Protein AF-0000000074398415 (afdb_homodimer)

Solvent-accessible surface area (backbone atoms only — not comparable to full-atom values): 14211 Å² total; per-residue (Å²): 129,84,74,82,68,65,85,64,75,58,56,61,32,39,34,34,54,75,44,92,48,29,54,83,45,66,94,35,34,39,24,23,34,47,67,46,72,38,58,44,31,74,89,50,72,40,74,43,45,20,40,34,28,56,47,42,47,91,58,39,41,33,33,41,38,63,45,85,87,68,60,58,87,44,48,39,54,50,64,50,73,50,53,49,83,43,77,59,59,46,60,46,39,34,27,20,62,65,70,49,73,40,79,44,48,54,63,39,73,64,30,27,50,47,37,30,30,60,50,77,59,44,77,41,81,63,55,73,134,132,84,73,82,69,66,86,66,74,58,56,60,31,38,33,34,53,75,43,93,46,29,54,84,45,66,94,36,35,39,23,24,34,45,68,49,72,39,57,44,32,74,87,50,71,41,75,42,44,20,40,34,26,55,48,43,47,90,58,40,40,33,34,41,37,63,45,86,87,69,58,57,86,42,48,38,54,52,64,49,73,51,53,49,84,43,79,59,59,47,60,46,39,35,27,21,62,66,71,49,75,42,78,44,48,54,62,38,74,66,28,27,50,48,38,30,31,62,48,78,59,44,77,41,82,62,55,73,134

Foldseek 3Di:
DDCPVPPPDPDDKDKDQQDPLADDQVVQWAFASAKDKADQDQVDWDWGFRSMFIQGDPQKWKKKAFDPPQDDPQKHWDMDIDDNVDRDGDTIIIHGNPNHMDIGHRPRGGIGIGMDGHDDDDDDDPDDD/DDPPVPPPDPDDKDKDQQDPLADDQVVQWAFASAKDKADQDQVDWDWGFRSMFIQGDPQKWKKKAFDPPQDDPQKHWDMDIDDNVDRDGDTIIIHGNPNDMDIGHRPRGGIGIDMDGHDDDDDDDPDDD

Organism: Lactuca sativa (NCBI:txid4236)

Structure (mmCIF, N/CA/C/O backbone):
data_AF-0000000074398415-model_v1
#
loop_
_entity.id
_entity.type
_entity.pdbx_description
1 polymer 'Uncharacterized protein'
#
loop_
_atom_site.group_PDB
_atom_site.id
_atom_site.type_symbol
_atom_site.label_atom_id
_atom_site.label_alt_id
_atom_site.label_comp_id
_atom_site.label_asym_id
_atom_site.label_entity_id
_atom_site.label_seq_id
_atom_site.pdbx_PDB_ins_code
_atom_site.Cartn_x
_atom_site.Cartn_y
_atom_site.Cartn_z
_atom_site.occupancy
_atom_site.B_iso_or_equiv
_atom_site.auth_seq_id
_atom_site.auth_comp_id
_atom_site.auth_asym_id
_atom_site.auth_atom_id
_atom_site.pdbx_PDB_model_num
ATOM 1 N N . MET A 1 1 ? -24.156 8.508 -10.359 1 20.8 1 MET A N 1
ATOM 2 C CA . MET A 1 1 ? -22.703 8.461 -10.453 1 20.8 1 MET A CA 1
ATOM 3 C C . MET A 1 1 ? -22.094 7.988 -9.133 1 20.8 1 MET A C 1
ATOM 5 O O . MET A 1 1 ? -22.359 8.555 -8.078 1 20.8 1 MET A O 1
ATOM 9 N N . ALA A 1 2 ? -21.734 6.605 -8.781 1 25.81 2 ALA A N 1
ATOM 10 C CA . ALA A 1 2 ? -22.531 5.855 -7.809 1 25.81 2 ALA A CA 1
ATOM 11 C C . ALA A 1 2 ? -22.156 6.254 -6.383 1 25.81 2 ALA A C 1
ATOM 13 O O . ALA A 1 2 ? -20.984 6.426 -6.066 1 25.81 2 ALA A O 1
ATOM 14 N N . ASN A 1 3 ? -22.875 7.016 -5.777 1 29.97 3 ASN A N 1
ATOM 15 C CA . ASN A 1 3 ? -22.953 7.344 -4.359 1 29.97 3 ASN A CA 1
ATOM 16 C C . ASN A 1 3 ? -22.766 6.102 -3.486 1 29.97 3 ASN A C 1
ATOM 18 O O . ASN A 1 3 ? -23.703 5.312 -3.32 1 29.97 3 ASN A O 1
ATOM 22 N N . ASN A 1 4 ? -21.734 5.281 -3.799 1 34.44 4 ASN A N 1
ATOM 23 C CA . ASN A 1 4 ? -21.484 4.117 -2.953 1 34.44 4 ASN A CA 1
ATOM 24 C C . ASN A 1 4 ? -21.734 4.43 -1.48 1 34.44 4 ASN A C 1
ATOM 26 O O . ASN A 1 4 ? -20.812 4.844 -0.766 1 34.44 4 ASN A O 1
ATOM 30 N N . ASN A 1 5 ? -22.844 4.965 -1.19 1 35.59 5 ASN A N 1
ATOM 31 C CA . ASN A 1 5 ? -23.484 5.289 0.077 1 35.59 5 ASN A CA 1
ATOM 32 C C . ASN A 1 5 ? -23.562 4.074 0.994 1 35.59 5 ASN A C 1
ATOM 34 O O . ASN A 1 5 ? -24.578 3.361 1.001 1 35.59 5 ASN A O 1
ATOM 38 N N . THR A 1 6 ? -22.859 2.883 0.808 1 41.91 6 THR A N 1
ATOM 39 C CA . THR A 1 6 ? -23.047 1.787 1.751 1 41.91 6 THR A CA 1
ATOM 40 C C . THR A 1 6 ? -23.047 2.301 3.188 1 41.91 6 THR A C 1
ATOM 42 O O . THR A 1 6 ? -22.328 3.25 3.508 1 41.91 6 THR A O 1
ATOM 45 N N . ASP A 1 7 ? -24.125 2.18 3.891 1 49.72 7 ASP A N 1
ATOM 46 C CA . ASP A 1 7 ? -24.422 2.424 5.297 1 49.72 7 ASP A CA 1
ATOM 47 C C . ASP A 1 7 ? -23.234 2.035 6.188 1 49.72 7 ASP A C 1
ATOM 49 O O . ASP A 1 7 ? -23.406 1.833 7.391 1 49.72 7 ASP A O 1
ATOM 53 N N . GLN A 1 8 ? -22.234 1.338 5.664 1 62.53 8 GLN A N 1
ATOM 54 C CA . GLN A 1 8 ? -21.188 0.971 6.609 1 62.53 8 GLN A CA 1
ATOM 55 C C . GLN A 1 8 ? -20.484 2.209 7.152 1 62.53 8 GLN A C 1
ATOM 57 O O . GLN A 1 8 ? -20.25 3.17 6.418 1 62.53 8 GLN A O 1
ATOM 62 N N . VAL A 1 9 ? -20.719 2.377 8.422 1 72.62 9 VAL A N 1
ATOM 63 C CA . VAL A 1 9 ? -19.984 3.406 9.164 1 72.62 9 VAL A CA 1
ATOM 64 C C . VAL A 1 9 ? -18.516 3.379 8.773 1 72.62 9 VAL A C 1
ATOM 66 O O . VAL A 1 9 ? -17.859 2.336 8.859 1 72.62 9 VAL A O 1
ATOM 69 N N . PRO A 1 10 ? -18.125 4.371 8.062 1 83.5 10 PRO A N 1
ATOM 70 C CA . PRO A 1 10 ? -16.703 4.391 7.723 1 83.5 10 PRO A CA 1
ATOM 71 C C . PRO A 1 10 ? -15.797 4.145 8.93 1 83.5 10 PRO A C 1
ATOM 73 O O . PRO A 1 10 ? -16.125 4.547 10.047 1 83.5 10 PRO A O 1
ATOM 76 N N . PRO A 1 11 ? -14.766 3.344 8.688 1 87.69 11 PRO A N 1
ATOM 77 C CA . PRO A 1 11 ? -13.836 3.174 9.805 1 87.69 11 PRO A CA 1
ATOM 78 C C . PRO A 1 11 ? -13.359 4.504 10.383 1 87.69 11 PRO A C 1
ATOM 80 O O . PRO A 1 11 ? -13.281 5.504 9.664 1 87.69 11 PRO A O 1
ATOM 83 N N . ARG A 1 12 ? -13.102 4.461 11.664 1 91.25 12 ARG A N 1
ATOM 84 C CA . ARG A 1 12 ? -12.609 5.66 12.344 1 91.25 12 ARG A CA 1
ATOM 85 C C . ARG A 1 12 ? -11.094 5.594 12.539 1 91.25 12 ARG A C 1
ATOM 87 O O . ARG A 1 12 ? -10.57 4.582 13.016 1 91.25 12 ARG A O 1
ATOM 94 N N . VAL A 1 13 ? -10.461 6.613 12.109 1 89.94 13 VAL A N 1
ATOM 95 C CA . VAL A 1 13 ? -9.039 6.789 12.375 1 89.94 13 VAL A CA 1
ATOM 96 C C . VAL A 1 13 ? -8.844 7.91 13.391 1 89.94 13 VAL A C 1
ATOM 98 O O . VAL A 1 13 ? -9.266 9.047 13.164 1 89.94 13 VAL A O 1
ATOM 101 N N . LEU A 1 14 ? -8.25 7.5 14.477 1 91.88 14 LEU A N 1
ATOM 102 C CA . LEU A 1 14 ? -8.008 8.5 15.508 1 91.88 14 LEU A CA 1
ATOM 103 C C . LEU A 1 14 ? -6.719 9.273 15.227 1 91.88 14 LEU A C 1
ATOM 105 O O . LEU A 1 14 ? -5.711 8.68 14.844 1 91.88 14 LEU A O 1
ATOM 109 N N . VAL A 1 15 ? -6.809 10.57 15.406 1 93.5 15 VAL A N 1
ATOM 110 C CA . VAL A 1 15 ? -5.672 11.453 15.156 1 93.5 15 VAL A CA 1
ATOM 111 C C . VAL A 1 15 ? -5.305 12.203 16.438 1 93.5 15 VAL A C 1
ATOM 113 O O . VAL A 1 15 ? -6.156 12.844 17.062 1 93.5 15 VAL A O 1
ATOM 116 N N . ASN A 1 16 ? -4.043 12 16.781 1 94.69 16 ASN A N 1
ATOM 117 C CA . ASN A 1 16 ? -3.502 12.727 17.938 1 94.69 16 ASN A CA 1
ATOM 118 C C . ASN A 1 16 ? -2.443 13.742 17.5 1 94.69 16 ASN A C 1
ATOM 120 O O . ASN A 1 16 ? -1.419 13.367 16.938 1 94.69 16 ASN A O 1
ATOM 124 N N . ARG A 1 17 ? -2.711 15.016 17.781 1 96.19 17 ARG A N 1
ATOM 125 C CA . ARG A 1 17 ? -1.725 16.062 17.547 1 96.19 17 ARG A CA 1
ATOM 126 C C . ARG A 1 17 ? -0.788 16.219 18.75 1 96.19 17 ARG A C 1
ATOM 128 O O . ARG A 1 17 ? -1.218 16.609 19.828 1 96.19 17 ARG A O 1
ATOM 135 N N . MET A 1 18 ? 0.433 16 18.469 1 95.31 18 MET A N 1
ATOM 136 C CA . MET A 1 18 ? 1.415 15.883 19.531 1 95.31 18 MET A CA 1
ATOM 137 C C . MET A 1 18 ? 2.059 17.234 19.844 1 95.31 18 MET A C 1
ATOM 139 O O . MET A 1 18 ? 2.898 17.344 20.734 1 95.31 18 MET A O 1
ATOM 143 N N . SER A 1 19 ? 1.76 18.188 19.125 1 96.12 19 SER A N 1
ATOM 144 C CA . SER A 1 19 ? 2.266 19.531 19.344 1 96.12 19 SER A CA 1
ATOM 145 C C . SER A 1 19 ? 1.285 20.578 18.812 1 96.12 19 SER A C 1
ATOM 147 O O . SER A 1 19 ? 0.37 20.25 18.062 1 96.12 19 SER A O 1
ATOM 149 N N . ASP A 1 20 ? 1.549 21.812 19.25 1 96 20 ASP A N 1
ATOM 150 C CA . ASP A 1 20 ? 0.718 22.922 18.781 1 96 20 ASP A CA 1
ATOM 151 C C . ASP A 1 20 ? 0.963 23.203 17.312 1 96 20 ASP A C 1
ATOM 153 O O . ASP A 1 20 ? 0.165 23.891 16.656 1 96 20 ASP A O 1
ATOM 157 N N . GLN A 1 21 ? 2.016 22.672 16.766 1 97.25 21 GLN A N 1
ATOM 158 C CA . GLN A 1 21 ? 2.361 22.938 15.375 1 97.25 21 GLN A CA 1
ATOM 159 C C . GLN A 1 21 ? 1.732 21.891 14.453 1 97.25 21 GLN A C 1
ATOM 161 O O . GLN A 1 21 ? 1.714 22.062 13.234 1 97.25 21 GLN A O 1
ATOM 166 N N . ALA A 1 22 ? 1.241 20.891 15.055 1 97.81 22 ALA A N 1
ATOM 167 C CA . ALA A 1 22 ? 0.607 19.859 14.25 1 97.81 22 ALA A CA 1
ATOM 168 C C . ALA A 1 22 ? -0.679 20.359 13.609 1 97.81 22 ALA A C 1
ATOM 170 O O . ALA A 1 22 ? -1.497 21 14.266 1 97.81 22 ALA A O 1
ATOM 171 N N . VAL A 1 23 ? -0.818 20.078 12.391 1 97.56 23 VAL A N 1
ATOM 172 C CA . VAL A 1 23 ? -2.008 20.484 11.656 1 97.56 23 VAL A CA 1
ATOM 173 C C . VAL A 1 23 ? -2.891 19.266 11.383 1 97.56 23 VAL A C 1
ATOM 175 O O . VAL A 1 23 ? -2.424 18.266 10.836 1 97.56 23 VAL A O 1
ATOM 178 N N . PHE A 1 24 ? -4.125 19.328 11.859 1 97.62 24 PHE A N 1
ATOM 179 C CA . PHE A 1 24 ? -5.062 18.25 11.562 1 97.62 24 PHE A CA 1
ATOM 180 C C . PHE A 1 24 ? -5.172 18.016 10.062 1 97.62 24 PHE A C 1
ATOM 182 O O . PHE A 1 24 ? -5.285 18.969 9.289 1 97.62 24 PHE A O 1
ATOM 189 N N . PRO A 1 25 ? -5.117 16.812 9.539 1 96 25 PRO A N 1
ATOM 190 C CA . PRO A 1 25 ? -5.023 16.516 8.109 1 96 25 PRO A CA 1
ATOM 191 C C . PRO A 1 25 ? -6.387 16.484 7.422 1 96 25 PRO A C 1
ATOM 193 O O . PRO A 1 25 ? -6.789 15.453 6.891 1 96 25 PRO A O 1
ATOM 196 N N . PHE A 1 26 ? -6.922 17.609 7.328 1 92.88 26 PHE A N 1
ATOM 197 C CA . PHE A 1 26 ? -8.156 17.703 6.559 1 92.88 26 PHE A CA 1
ATOM 198 C C . PHE A 1 26 ? -7.938 17.234 5.125 1 92.88 26 PHE A C 1
ATOM 200 O O . PHE A 1 26 ? -6.922 17.562 4.512 1 92.88 26 PHE A O 1
ATOM 207 N N . GLY A 1 27 ? -8.914 16.469 4.656 1 92.31 27 GLY A N 1
ATOM 208 C CA . GLY A 1 27 ? -8.789 15.961 3.299 1 92.31 27 GLY A CA 1
ATOM 209 C C . GLY A 1 27 ? -7.621 15.016 3.117 1 92.31 27 GLY A C 1
ATOM 210 O O . GLY A 1 27 ? -7.094 14.875 2.012 1 92.31 27 GLY A O 1
ATOM 211 N N . PHE A 1 28 ? -7.031 14.641 4.191 1 94.81 28 PHE A N 1
ATOM 212 C CA . PHE A 1 28 ? -5.965 13.648 4.203 1 94.81 28 PHE A CA 1
ATOM 213 C C . PHE A 1 28 ? -4.668 14.242 3.672 1 94.81 28 PHE A C 1
ATOM 215 O O . PHE A 1 28 ? -3.875 13.547 3.035 1 9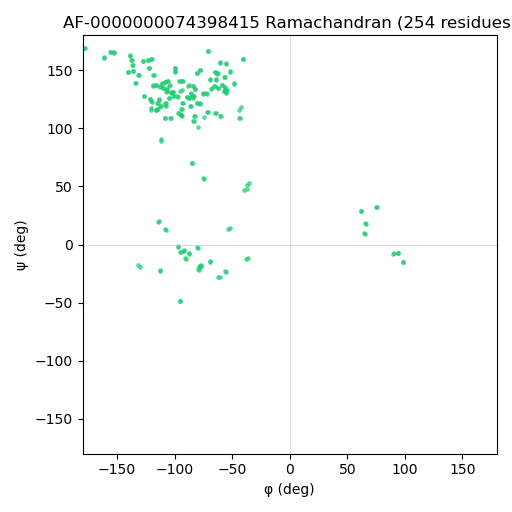4.81 28 PHE A O 1
ATOM 222 N N . ILE A 1 29 ? -4.531 15.508 3.943 1 95.62 29 ILE A N 1
ATOM 223 C CA . ILE A 1 29 ? -3.312 16.203 3.562 1 95.62 29 ILE A CA 1
ATOM 224 C C . ILE A 1 29 ? -2.43 16.406 4.793 1 95.62 29 ILE A C 1
ATOM 226 O O . ILE A 1 29 ? -2.9 16.875 5.832 1 95.62 29 ILE A O 1
ATOM 230 N N . LEU A 1 30 ? -1.224 16.047 4.598 1 96.38 30 LEU A N 1
ATOM 231 C CA . LEU A 1 30 ? -0.264 16.188 5.688 1 96.38 30 LEU A CA 1
ATOM 232 C C . LEU A 1 30 ? 0.524 17.484 5.559 1 96.38 30 LEU A C 1
ATOM 234 O O . LEU A 1 30 ? 0.911 17.875 4.453 1 96.38 30 LEU A O 1
ATOM 238 N N . SER A 1 31 ? 0.746 18.094 6.684 1 97.75 31 SER A N 1
ATOM 239 C CA . SER A 1 31 ? 1.523 19.328 6.734 1 97.75 31 SER A CA 1
ATOM 240 C C . SER A 1 31 ? 2.738 19.188 7.645 1 97.75 31 SER A C 1
ATOM 242 O O . SER A 1 31 ? 2.721 18.391 8.586 1 97.75 31 SER A O 1
ATOM 244 N N . SER A 1 32 ? 3.715 19.953 7.301 1 98.19 32 SER A N 1
ATOM 245 C CA . SER A 1 32 ? 4.883 19.984 8.18 1 98.19 32 SER A CA 1
ATOM 246 C C . SER A 1 32 ? 4.559 20.656 9.508 1 98.19 32 SER A C 1
ATOM 248 O O . SER A 1 32 ? 3.857 21.672 9.539 1 98.19 32 SER A O 1
ATOM 250 N N . SER A 1 33 ? 5.137 20.109 10.578 1 98.38 33 SER A N 1
ATOM 251 C CA . SER A 1 33 ? 4.988 20.75 11.883 1 98.38 33 SER A CA 1
ATOM 252 C C . SER A 1 33 ? 6.195 21.625 12.211 1 98.38 33 SER A C 1
ATOM 254 O O . SER A 1 33 ? 6.234 22.281 13.258 1 98.38 33 SER A O 1
ATOM 256 N N . LYS A 1 34 ? 7.188 21.641 11.32 1 98.12 34 LYS A N 1
ATOM 257 C CA . LYS A 1 34 ? 8.43 22.359 11.578 1 98.12 34 LYS A CA 1
ATOM 258 C C . LYS A 1 34 ? 8.93 23.062 10.32 1 98.12 34 LYS A C 1
ATOM 260 O O . LYS A 1 34 ? 8.664 22.609 9.203 1 98.12 34 LYS A O 1
ATOM 265 N N . THR A 1 35 ? 9.578 24.172 10.633 1 98.25 35 THR A N 1
ATOM 266 C CA . THR A 1 35 ? 10.367 24.797 9.578 1 98.25 35 THR A CA 1
ATOM 267 C C . THR A 1 35 ? 11.75 24.156 9.492 1 98.25 35 THR A C 1
ATOM 269 O O . THR A 1 35 ? 12.438 24.016 10.508 1 98.25 35 THR A O 1
ATOM 272 N N . LEU A 1 36 ? 12.055 23.703 8.234 1 96.94 36 LEU A N 1
ATOM 273 C CA . LEU A 1 36 ? 13.359 23.078 8.062 1 96.94 36 LEU A CA 1
ATOM 274 C C . LEU A 1 36 ? 13.812 23.172 6.605 1 96.94 36 LEU A C 1
ATOM 276 O O . LEU A 1 36 ? 13.016 23.484 5.723 1 96.94 36 LEU A O 1
ATOM 280 N N . ASN A 1 37 ? 15.117 22.891 6.414 1 95 37 ASN A N 1
ATOM 281 C CA . ASN A 1 37 ? 15.68 22.844 5.07 1 95 37 ASN A CA 1
ATOM 282 C C . ASN A 1 37 ? 15.914 21.406 4.605 1 95 37 ASN A C 1
ATOM 284 O O . ASN A 1 37 ? 16.375 20.578 5.379 1 95 37 ASN A O 1
ATOM 288 N N . ILE A 1 38 ? 15.539 21.25 3.387 1 93.62 38 ILE A N 1
ATOM 289 C CA . ILE A 1 38 ? 15.875 19.969 2.746 1 93.62 38 ILE A CA 1
ATOM 290 C C . ILE A 1 38 ? 17.156 20.141 1.936 1 93.62 38 ILE A C 1
ATOM 292 O O . ILE A 1 38 ? 17.188 20.891 0.959 1 93.62 38 ILE A O 1
ATOM 296 N N . PRO A 1 39 ? 18.188 19.484 2.365 1 91.88 39 PRO A N 1
ATOM 297 C CA . PRO A 1 39 ? 19.438 19.609 1.606 1 91.88 39 PRO A CA 1
ATOM 298 C C . PRO A 1 39 ? 19.312 19.078 0.18 1 91.88 39 PRO A C 1
ATOM 300 O O . PRO A 1 39 ? 18.531 18.156 -0.075 1 91.88 39 PRO A O 1
ATOM 303 N N . PRO A 1 40 ? 20.062 19.734 -0.702 1 87.44 40 PRO A N 1
ATOM 304 C CA . PRO A 1 40 ? 19.984 19.375 -2.119 1 87.44 40 PRO A CA 1
ATOM 305 C C . PRO A 1 40 ? 20.719 18.078 -2.441 1 87.44 40 PRO A C 1
ATOM 307 O O . PRO A 1 40 ? 21.703 18.094 -3.178 1 87.44 40 PRO A O 1
ATOM 310 N N . ASN A 1 41 ? 20.344 17.016 -1.772 1 82.12 41 ASN A N 1
ATOM 311 C CA . ASN A 1 41 ? 20.953 15.719 -2.031 1 82.12 41 ASN A CA 1
ATOM 312 C C . ASN A 1 41 ? 19.922 14.648 -2.336 1 82.12 41 ASN A C 1
ATOM 314 O O . ASN A 1 41 ? 18.953 14.477 -1.579 1 82.12 41 ASN A O 1
ATOM 318 N N . TRP A 1 42 ? 20.188 14 -3.473 1 74.69 42 TRP A N 1
ATOM 319 C CA . TRP A 1 42 ? 19.219 12.992 -3.914 1 74.69 42 TRP A CA 1
ATOM 320 C C . TRP A 1 42 ? 19.406 11.695 -3.131 1 74.69 42 TRP A C 1
ATOM 322 O O . TRP A 1 42 ? 18.5 10.852 -3.104 1 74.69 42 TRP A O 1
ATOM 332 N N . TRP A 1 43 ? 20.531 11.539 -2.52 1 76.62 43 TRP A N 1
ATOM 333 C CA . TRP A 1 43 ? 20.812 10.258 -1.886 1 76.62 43 TRP A CA 1
ATOM 334 C C . TRP A 1 43 ? 20.438 10.289 -0.409 1 76.62 43 TRP A C 1
ATOM 336 O O . TRP A 1 43 ? 20.547 9.273 0.284 1 76.62 43 TRP A O 1
ATOM 346 N N . ASP A 1 44 ? 20.078 11.43 0.077 1 81.94 44 ASP A N 1
ATOM 347 C CA . ASP A 1 44 ? 19.75 11.578 1.492 1 81.94 44 ASP A CA 1
ATOM 348 C C . ASP A 1 44 ? 18.328 12.07 1.675 1 81.94 44 ASP A C 1
ATOM 350 O O . ASP A 1 44 ? 17.969 13.164 1.223 1 81.94 44 ASP A O 1
ATOM 354 N N . GLN A 1 45 ? 17.484 11.305 2.289 1 89.62 45 GLN A N 1
ATOM 355 C CA . GLN A 1 45 ? 16.109 11.719 2.549 1 89.62 45 GLN A CA 1
ATOM 356 C C . GLN A 1 45 ? 16 12.469 3.875 1 89.62 45 GLN A C 1
ATOM 358 O O . GLN A 1 45 ? 16.719 12.148 4.832 1 89.62 45 GLN A O 1
ATOM 363 N N . THR A 1 46 ? 15.258 13.531 3.838 1 92.75 46 THR A N 1
ATOM 364 C CA . THR A 1 46 ? 14.93 14.258 5.062 1 92.75 46 THR A CA 1
ATOM 365 C C . THR A 1 46 ? 13.562 13.844 5.59 1 92.75 46 THR A C 1
ATOM 367 O O . THR A 1 46 ? 12.578 13.836 4.844 1 92.75 46 THR A O 1
ATOM 370 N N . GLU A 1 47 ? 13.531 13.461 6.859 1 94.06 47 GLU A N 1
ATOM 371 C CA . GLU A 1 47 ? 12.258 13.18 7.508 1 94.06 47 GLU A CA 1
ATOM 372 C C . GLU A 1 47 ? 11.594 14.461 8 1 94.06 47 GLU A C 1
ATOM 374 O O . GLU A 1 47 ? 12.078 15.094 8.945 1 94.06 47 GLU A O 1
ATOM 379 N N . VAL A 1 48 ? 10.539 14.812 7.383 1 95.94 48 VAL A N 1
ATOM 380 C CA . VAL A 1 48 ? 9.805 16.016 7.766 1 95.94 48 VAL A CA 1
ATOM 381 C C . VAL A 1 48 ? 8.703 15.648 8.758 1 95.94 48 VAL A C 1
ATOM 383 O O . VAL A 1 48 ? 7.773 14.906 8.422 1 95.94 48 VAL A O 1
ATOM 386 N N . PRO A 1 49 ? 8.766 16.234 9.883 1 96.69 49 PRO A N 1
ATOM 387 C CA . PRO A 1 49 ? 7.797 15.828 10.898 1 96.69 49 PRO A CA 1
ATOM 388 C C . PRO A 1 49 ? 6.418 16.438 10.672 1 96.69 49 PRO A C 1
ATOM 390 O O . PRO A 1 49 ? 6.305 17.562 10.164 1 96.69 49 PRO A O 1
ATOM 393 N N . THR A 1 50 ? 5.387 15.719 11.094 1 97.12 50 THR A N 1
ATOM 394 C CA . THR A 1 50 ? 4.02 16.234 11.102 1 97.12 50 THR A CA 1
ATOM 395 C C . THR A 1 50 ? 3.52 16.406 12.531 1 97.12 50 THR A C 1
ATOM 397 O O . THR A 1 50 ? 2.531 17.109 12.766 1 97.12 50 THR A O 1
ATOM 400 N N . ASP A 1 51 ? 4.129 15.695 13.438 1 96.44 51 ASP A N 1
ATOM 401 C CA . ASP A 1 51 ? 3.73 15.625 14.844 1 96.44 51 ASP A CA 1
ATOM 402 C C . ASP A 1 51 ? 2.322 15.055 14.984 1 96.44 51 ASP A C 1
ATOM 404 O O . ASP A 1 51 ? 1.579 15.438 15.891 1 96.44 51 ASP A O 1
ATOM 408 N N . LEU A 1 52 ? 1.909 14.227 14.086 1 95.06 52 LEU A N 1
ATOM 409 C CA . LEU A 1 52 ? 0.635 13.516 14.133 1 95.06 52 LEU A CA 1
ATOM 410 C C . LEU A 1 52 ? 0.845 12.047 14.469 1 95.06 52 LEU A C 1
ATOM 412 O O . LEU A 1 52 ? 1.75 11.406 13.922 1 95.06 52 LEU A O 1
ATOM 416 N N . ARG A 1 53 ? 0.064 11.609 15.344 1 91.94 53 ARG A N 1
ATOM 417 C CA . ARG A 1 53 ? -0.038 10.18 15.625 1 91.94 53 ARG A CA 1
ATOM 418 C C . ARG A 1 53 ? -1.405 9.641 15.219 1 91.94 53 ARG A C 1
ATOM 420 O O . ARG A 1 53 ? -2.432 10.266 15.484 1 91.94 53 ARG A O 1
ATOM 427 N N . PHE A 1 54 ? -1.345 8.508 14.594 1 91.25 54 PHE A N 1
ATOM 428 C CA . PHE A 1 54 ? -2.584 7.891 14.141 1 91.25 54 PHE A CA 1
ATOM 429 C C . PHE A 1 54 ? -2.814 6.555 14.844 1 91.25 54 PHE A C 1
ATOM 431 O O . PHE A 1 54 ? -1.873 5.785 15.039 1 91.25 54 PHE A O 1
ATOM 438 N N . ILE A 1 55 ? -4.016 6.355 15.227 1 88 55 ILE A N 1
ATOM 439 C CA . ILE A 1 55 ? -4.477 5.027 15.617 1 88 55 ILE A CA 1
ATOM 440 C C . ILE A 1 55 ? -5.422 4.469 14.555 1 88 55 ILE A C 1
ATOM 442 O O . ILE A 1 55 ? -6.527 4.984 14.375 1 88 55 ILE A O 1
ATOM 446 N N . VAL A 1 56 ? -4.934 3.537 13.898 1 85.06 56 VAL A N 1
ATOM 447 C CA . VAL A 1 56 ? -5.633 2.986 12.742 1 85.06 56 VAL A CA 1
ATOM 448 C C . VAL A 1 56 ? -6.242 1.634 13.102 1 85.06 56 VAL A C 1
ATOM 450 O O . VAL A 1 56 ? -5.57 0.778 13.688 1 85.06 56 VAL A O 1
ATOM 453 N N . PRO A 1 57 ? -7.547 1.514 12.867 1 84.5 57 PRO A N 1
ATOM 454 C CA . PRO A 1 57 ? -8.148 0.209 13.141 1 84.5 57 PRO A CA 1
ATOM 455 C C . PRO A 1 57 ? -7.539 -0.914 12.305 1 84.5 57 PRO A C 1
ATOM 457 O O . PRO A 1 57 ? -6.965 -0.657 11.242 1 84.5 57 PRO A O 1
ATOM 460 N N . VAL A 1 58 ? -7.676 -2.098 12.812 1 82 58 VAL A N 1
ATOM 461 C CA . VAL A 1 58 ? -7.215 -3.275 12.086 1 82 58 VAL A CA 1
ATOM 462 C C . VAL A 1 58 ? -7.867 -3.322 10.703 1 82 58 VAL A C 1
ATOM 464 O O . VAL A 1 58 ? -9.062 -3.043 10.57 1 82 58 VAL A O 1
ATOM 467 N N . GLY A 1 59 ? -7.055 -3.613 9.609 1 81.31 59 GLY A N 1
ATOM 468 C CA . GLY A 1 59 ? -7.574 -3.738 8.258 1 81.31 59 GLY A CA 1
ATOM 469 C C . GLY A 1 59 ? -7.484 -2.449 7.461 1 81.31 59 GLY A C 1
ATOM 470 O O . GLY A 1 59 ? -7.859 -2.412 6.285 1 81.31 59 GLY A O 1
ATOM 471 N N . VAL A 1 60 ? -7.109 -1.448 8.188 1 83.81 60 VAL A N 1
ATOM 472 C CA . VAL A 1 60 ? -6.934 -0.165 7.516 1 83.81 60 VAL A CA 1
ATOM 473 C C . VAL A 1 60 ? -5.445 0.168 7.422 1 83.81 60 VAL A C 1
ATOM 475 O O . VAL A 1 60 ? -4.676 -0.129 8.336 1 83.81 60 VAL A O 1
ATOM 478 N N . SER A 1 61 ? -5.129 0.69 6.309 1 83.19 61 SER A N 1
ATOM 479 C CA . SER A 1 61 ? -3.754 1.137 6.102 1 83.19 61 SER A CA 1
ATOM 480 C C . SER A 1 61 ? -3.711 2.471 5.363 1 83.19 61 SER A C 1
ATOM 482 O O . SER A 1 61 ? -4.719 2.906 4.801 1 83.19 61 SER A O 1
ATOM 484 N N . PHE A 1 62 ? -2.547 3.09 5.469 1 86.06 62 PHE A N 1
ATOM 485 C CA . PHE A 1 62 ? -2.363 4.324 4.715 1 86.06 62 PHE A CA 1
ATOM 486 C C . PHE A 1 62 ? -0.998 4.348 4.039 1 86.06 62 PHE A C 1
ATOM 488 O O . PHE A 1 62 ? -0.051 3.721 4.516 1 86.06 62 PHE A O 1
ATOM 495 N N . ASP A 1 63 ? -0.965 4.961 2.99 1 85.94 63 ASP A N 1
ATOM 496 C CA . ASP A 1 63 ? 0.327 5.266 2.385 1 85.94 63 ASP A CA 1
ATOM 497 C C . ASP A 1 63 ? 0.491 6.77 2.17 1 85.94 63 ASP A C 1
ATOM 499 O O . ASP A 1 63 ? -0.481 7.523 2.252 1 85.94 63 ASP A O 1
ATOM 503 N N . ILE A 1 64 ? 1.717 7.18 2.057 1 90.69 64 ILE A N 1
ATOM 504 C CA . ILE A 1 64 ? 2.057 8.586 1.844 1 90.69 64 ILE A CA 1
ATOM 505 C C . ILE A 1 64 ? 2.389 8.812 0.371 1 90.69 64 ILE A C 1
ATOM 507 O O . ILE A 1 64 ? 3.146 8.047 -0.228 1 90.69 64 ILE A O 1
ATOM 511 N N . ALA A 1 65 ? 1.782 9.859 -0.217 1 89.06 65 ALA A N 1
ATOM 512 C CA . ALA A 1 65 ? 1.954 10.156 -1.636 1 89.06 65 ALA A CA 1
ATOM 513 C C . ALA A 1 65 ? 2.145 11.656 -1.858 1 89.06 65 ALA A C 1
ATOM 515 O O . ALA A 1 65 ? 1.743 12.469 -1.023 1 89.06 65 ALA A O 1
ATOM 516 N N . PRO A 1 66 ? 2.822 11.898 -2.977 1 91.94 66 PRO A N 1
ATOM 517 C CA . PRO A 1 66 ? 2.93 13.32 -3.305 1 91.94 66 PRO A CA 1
ATOM 518 C C . PRO A 1 66 ? 1.577 13.961 -3.613 1 91.94 66 PRO A C 1
ATOM 520 O O . PRO A 1 66 ? 0.654 13.273 -4.059 1 91.94 66 PRO A O 1
ATOM 523 N N . ILE A 1 67 ? 1.468 15.242 -3.289 1 89.12 67 ILE A N 1
ATOM 524 C CA . ILE A 1 67 ? 0.321 16.031 -3.711 1 89.12 67 ILE A CA 1
ATOM 525 C C . ILE A 1 67 ? 0.596 16.656 -5.082 1 89.12 67 ILE A C 1
ATOM 527 O O . ILE A 1 67 ? 1.624 17.297 -5.281 1 89.12 67 ILE A O 1
ATOM 531 N N . PRO A 1 68 ? -0.346 16.391 -5.941 1 83.44 68 PRO A N 1
ATOM 532 C CA . PRO A 1 68 ? -0.117 17 -7.254 1 83.44 68 PRO A CA 1
ATOM 533 C C . PRO A 1 68 ? 0.04 18.516 -7.18 1 83.44 68 PRO A C 1
ATOM 535 O O . PRO A 1 68 ? -0.73 19.188 -6.488 1 83.44 68 PRO A O 1
ATOM 538 N N . ASP A 1 69 ? 1.024 19.047 -7.793 1 83.31 69 ASP A N 1
ATOM 539 C CA . ASP A 1 69 ? 1.273 20.453 -8.125 1 83.31 69 ASP A CA 1
ATOM 540 C C . ASP A 1 69 ? 1.488 21.281 -6.863 1 83.31 69 ASP A C 1
ATOM 542 O O . ASP A 1 69 ? 1.277 22.5 -6.871 1 83.31 69 ASP A O 1
ATOM 546 N N . VAL A 1 70 ? 1.779 20.766 -5.73 1 86.62 70 VAL A N 1
ATOM 547 C CA . VAL A 1 70 ? 2.004 21.531 -4.512 1 86.62 70 VAL A CA 1
ATOM 548 C C . VAL A 1 70 ? 3.498 21.781 -4.324 1 86.62 70 VAL A C 1
ATOM 550 O O . VAL A 1 70 ? 3.916 22.906 -4.059 1 86.62 70 VAL A O 1
ATOM 553 N N . LEU A 1 71 ? 4.312 20.75 -4.441 1 89.62 71 LEU A N 1
ATOM 554 C CA . LEU A 1 71 ? 5.758 20.906 -4.34 1 89.62 71 LEU A CA 1
ATOM 555 C C . LEU A 1 71 ? 6.398 20.953 -5.723 1 89.62 71 LEU A C 1
ATOM 557 O O . LEU A 1 71 ? 5.859 20.391 -6.68 1 89.62 71 LEU A O 1
ATOM 561 N N . PRO A 1 72 ? 7.48 21.703 -5.766 1 88.62 72 PRO A N 1
ATOM 562 C CA . PRO A 1 72 ? 8.188 21.688 -7.047 1 88.62 72 PRO A CA 1
ATOM 563 C C . PRO A 1 72 ? 8.562 20.266 -7.496 1 88.62 72 PRO A C 1
ATOM 565 O O . PRO A 1 72 ? 8.742 19.375 -6.66 1 88.62 72 PRO A O 1
ATOM 568 N N . GLN A 1 73 ? 8.742 20.125 -8.773 1 87.5 73 GLN A N 1
ATOM 569 C CA . GLN A 1 73 ? 9.023 18.812 -9.359 1 87.5 73 GLN A CA 1
ATOM 570 C C . GLN A 1 73 ? 10.328 18.234 -8.828 1 87.5 73 GLN A C 1
ATOM 572 O O . GLN A 1 73 ? 10.492 17.016 -8.742 1 87.5 73 GLN A O 1
ATOM 577 N N . SER A 1 74 ? 11.203 19.094 -8.469 1 89.88 74 SER A N 1
ATOM 578 C CA . SER A 1 74 ? 12.516 18.656 -7.996 1 89.88 74 SER A CA 1
ATOM 579 C C . SER A 1 74 ? 12.445 18.141 -6.562 1 89.88 74 SER A C 1
ATOM 581 O O . SER A 1 74 ? 13.383 17.516 -6.074 1 89.88 74 SER A O 1
ATOM 583 N N . ILE A 1 75 ? 11.391 18.484 -5.887 1 91.31 75 ILE A N 1
ATOM 584 C CA . ILE A 1 75 ? 11.172 18.016 -4.523 1 91.31 75 ILE A CA 1
ATOM 585 C C . ILE A 1 75 ? 10.297 16.766 -4.539 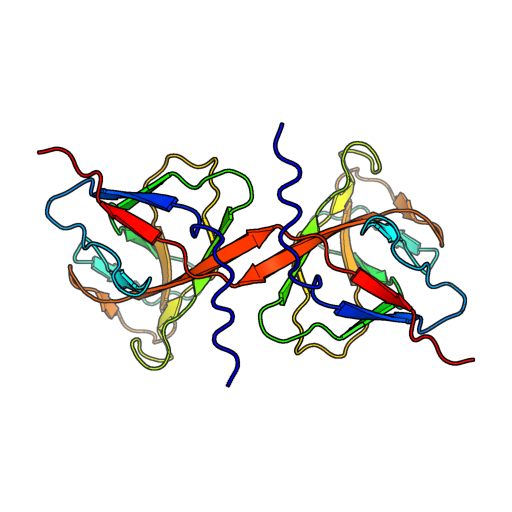1 91.31 75 ILE A C 1
ATOM 587 O O . ILE A 1 75 ? 9.117 16.828 -4.898 1 91.31 75 ILE A O 1
ATOM 591 N N . LYS A 1 76 ? 10.867 15.664 -4.09 1 90.44 76 LYS A N 1
ATOM 592 C CA . LYS A 1 76 ? 10.195 14.383 -4.258 1 90.44 76 LYS A CA 1
ATOM 593 C C . LYS A 1 76 ? 9.797 13.789 -2.912 1 90.44 76 LYS A C 1
ATOM 595 O O . LYS A 1 76 ? 10.625 13.648 -2.014 1 90.44 76 LYS A O 1
ATOM 600 N N . VAL A 1 77 ? 8.547 13.555 -2.766 1 91.81 77 VAL A N 1
ATOM 601 C CA . VAL A 1 77 ? 8.055 12.797 -1.622 1 91.81 77 VAL A CA 1
ATOM 602 C C . VAL A 1 77 ? 8.297 11.305 -1.843 1 91.81 77 VAL A C 1
ATOM 604 O O . VAL A 1 77 ? 7.871 10.742 -2.852 1 91.81 77 VAL A O 1
ATOM 607 N N . MET A 1 78 ? 9.039 10.789 -0.881 1 85 78 MET A N 1
ATOM 608 C CA . MET A 1 78 ? 9.32 9.359 -0.964 1 85 78 MET A CA 1
ATOM 609 C C . MET A 1 78 ? 8.18 8.547 -0.371 1 85 78 MET A C 1
ATOM 611 O O . MET A 1 78 ? 7.781 8.766 0.773 1 85 78 MET A O 1
ATOM 615 N N . GLY A 1 79 ? 7.402 7.914 -1.196 1 76.56 79 GLY A N 1
ATOM 616 C CA . GLY A 1 79 ? 6.293 7.086 -0.752 1 76.56 79 GLY A CA 1
ATOM 617 C C . GLY A 1 79 ? 6.621 6.246 0.469 1 76.56 79 GLY A C 1
ATOM 618 O O . GLY A 1 79 ? 7.77 6.223 0.919 1 76.56 79 GLY A O 1
ATOM 619 N N . GLY A 1 80 ? 5.559 5.754 1.256 1 74.06 80 GLY A N 1
ATOM 620 C CA . GLY A 1 80 ? 5.668 4.895 2.426 1 74.06 80 GLY A CA 1
ATOM 621 C C . GLY A 1 80 ? 4.32 4.512 3.012 1 74.06 80 GLY A C 1
ATOM 622 O O . GLY A 1 80 ? 3.277 4.906 2.48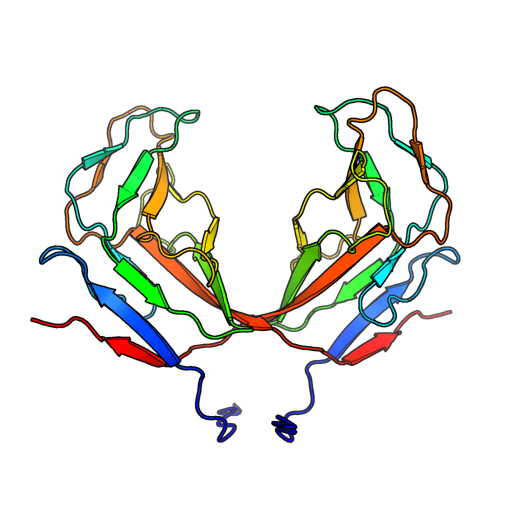8 1 74.06 80 GLY A O 1
ATOM 623 N N . TRP A 1 81 ? 4.496 3.525 3.953 1 70.56 81 TRP A N 1
ATOM 624 C CA . TRP A 1 81 ? 3.275 3.041 4.586 1 70.56 81 TRP A CA 1
ATOM 625 C C . TRP A 1 81 ? 3.207 3.482 6.047 1 70.56 81 TRP A C 1
ATOM 627 O O . TRP A 1 81 ? 4.238 3.635 6.703 1 70.56 81 TRP A O 1
ATOM 637 N N . ILE A 1 82 ? 2.08 3.932 6.355 1 70.94 82 ILE A N 1
ATOM 638 C CA . ILE A 1 82 ? 1.792 4.133 7.77 1 70.94 82 ILE A CA 1
ATOM 639 C C . ILE A 1 82 ? 1.07 2.906 8.328 1 70.94 82 ILE A C 1
ATOM 641 O O . ILE A 1 82 ? 0.028 2.502 7.805 1 70.94 82 ILE A O 1
ATOM 645 N N . SER A 1 83 ? 1.763 2.209 9.172 1 62.47 83 SER A N 1
ATOM 646 C CA . SER A 1 83 ? 1.201 0.981 9.727 1 62.47 83 SER A CA 1
ATOM 647 C C . SER A 1 83 ? 0.496 1.245 11.055 1 62.47 83 SER A C 1
ATOM 649 O O . SER A 1 83 ? 0.962 2.053 11.859 1 62.47 83 SER A O 1
ATOM 651 N N . PRO A 1 84 ? -0.667 0.533 11.227 1 60.66 84 PRO A N 1
ATOM 652 C CA . PRO A 1 84 ? -1.388 0.636 12.5 1 60.66 84 PRO A CA 1
ATOM 653 C C . PRO A 1 84 ? -0.515 0.291 13.703 1 60.66 84 PRO A C 1
ATOM 655 O O . PRO A 1 84 ? -0.796 0.729 14.82 1 60.66 84 PRO A O 1
ATOM 658 N N . LEU A 1 85 ? 0.512 -0.482 13.359 1 58.25 85 LEU A N 1
ATOM 659 C CA . LEU A 1 85 ? 1.263 -0.982 14.508 1 58.25 85 LEU A CA 1
ATOM 660 C C . LEU A 1 85 ? 2.344 0.01 14.922 1 58.25 85 LEU A C 1
ATOM 662 O O . LEU A 1 85 ? 2.98 -0.161 15.969 1 58.25 85 LEU A O 1
ATOM 666 N N . LYS A 1 86 ? 2.426 0.972 14.078 1 63 86 LYS A N 1
ATOM 667 C CA . LYS A 1 86 ? 3.484 1.911 14.438 1 63 86 LYS A CA 1
ATOM 668 C C . LYS A 1 86 ? 2.934 3.078 15.25 1 63 86 LYS A C 1
ATOM 670 O O . LYS A 1 86 ? 2.018 3.773 14.805 1 63 86 LYS A O 1
ATOM 675 N N . GLU A 1 87 ? 3.291 3.148 16.5 1 65.44 87 GLU A N 1
ATOM 676 C CA . GLU A 1 87 ? 2.814 4.18 17.406 1 65.44 87 GLU A CA 1
ATOM 677 C C . GLU A 1 87 ? 3.59 5.48 17.234 1 65.44 87 GLU A C 1
ATOM 679 O O . GLU A 1 87 ? 3.238 6.504 17.812 1 65.44 87 GLU A O 1
ATOM 684 N N . ALA A 1 88 ? 4.555 5.508 16.375 1 75.5 88 ALA A N 1
ATOM 685 C CA . ALA A 1 88 ? 5.383 6.703 16.234 1 75.5 88 ALA A CA 1
ATOM 686 C C . ALA A 1 88 ? 4.68 7.75 15.375 1 75.5 88 ALA A C 1
ATOM 688 O O . ALA A 1 88 ? 3.863 7.414 14.516 1 75.5 88 ALA A O 1
ATOM 689 N N . PRO A 1 89 ? 5.012 9.094 15.773 1 89.88 89 PRO A N 1
ATOM 690 C CA . PRO A 1 89 ? 4.453 10.156 14.93 1 89.88 89 PRO A CA 1
ATOM 691 C C . PRO A 1 89 ? 4.852 10.008 13.461 1 89.88 89 PRO A C 1
ATOM 693 O O . PRO A 1 89 ? 5.961 9.562 13.164 1 89.88 89 PRO A O 1
ATOM 696 N N . VAL A 1 90 ? 3.998 10.336 12.625 1 92.75 90 VAL A N 1
ATOM 697 C CA . VAL A 1 90 ? 4.199 10.203 11.188 1 92.75 90 VAL A CA 1
ATOM 698 C C . VAL A 1 90 ? 5.133 11.297 10.688 1 92.75 90 VAL A C 1
ATOM 700 O O . VAL A 1 90 ? 4.977 12.469 11.055 1 92.75 90 VAL A O 1
ATOM 703 N N . SER A 1 91 ? 6.105 10.891 9.969 1 93.88 91 SER A N 1
ATOM 704 C CA . SER A 1 91 ? 6.941 11.82 9.203 1 93.88 91 SER A CA 1
ATOM 705 C C . SER A 1 91 ? 6.887 11.516 7.711 1 93.88 91 SER A C 1
ATOM 707 O O . SER A 1 91 ? 6.48 10.422 7.312 1 93.88 91 SER A O 1
ATOM 709 N N . VAL A 1 92 ? 7.238 12.5 6.953 1 94.25 92 VAL A N 1
ATOM 710 C CA . VAL A 1 92 ? 7.25 12.367 5.5 1 94.25 92 VAL A CA 1
ATOM 711 C C . VAL A 1 92 ? 8.688 12.453 4.984 1 94.25 92 VAL A C 1
ATOM 713 O O . VAL A 1 92 ? 9.391 13.43 5.25 1 94.25 92 VAL A O 1
ATOM 716 N N . ALA A 1 93 ? 9.07 11.484 4.285 1 93.25 93 ALA A N 1
ATOM 717 C CA . ALA A 1 93 ? 10.406 11.484 3.695 1 93.25 93 ALA A CA 1
ATOM 718 C C . ALA A 1 93 ? 10.422 12.273 2.385 1 93.25 93 ALA A C 1
ATOM 720 O O . ALA A 1 93 ? 9.648 11.984 1.472 1 93.25 93 ALA A O 1
ATOM 721 N N . ILE A 1 94 ? 11.344 13.219 2.273 1 92.88 94 ILE A N 1
ATOM 722 C CA . ILE A 1 94 ? 11.422 14.07 1.094 1 92.88 94 ILE A CA 1
ATOM 723 C C . ILE A 1 94 ? 12.875 14.18 0.636 1 92.88 94 ILE A C 1
ATOM 725 O O . ILE A 1 94 ? 13.789 14.289 1.46 1 92.88 94 ILE A O 1
ATOM 729 N N . VAL A 1 95 ? 13 14.133 -0.568 1 91.88 95 VAL A N 1
ATOM 730 C CA . VAL A 1 95 ? 14.305 14.312 -1.198 1 91.88 95 VAL A CA 1
ATOM 731 C C . VAL A 1 95 ? 14.273 15.539 -2.111 1 91.88 95 VAL A C 1
ATOM 733 O O . VAL A 1 95 ? 13.25 15.82 -2.742 1 91.88 95 VAL A O 1
ATOM 736 N N . ASP A 1 96 ? 15.375 16.219 -2.176 1 89.31 96 ASP A N 1
ATOM 737 C CA . ASP A 1 96 ? 15.539 17.375 -3.041 1 89.31 96 ASP A CA 1
ATOM 738 C C . ASP A 1 96 ? 16.578 17.109 -4.129 1 89.31 96 ASP A C 1
ATOM 740 O O . ASP A 1 96 ? 17.766 16.953 -3.83 1 89.31 96 ASP A O 1
ATOM 744 N N . ASP A 1 97 ? 16.109 17.141 -5.281 1 86.94 97 ASP A N 1
ATOM 745 C CA . ASP A 1 97 ? 17 16.906 -6.414 1 86.94 97 ASP A CA 1
ATOM 746 C C . ASP A 1 97 ? 17.25 18.188 -7.191 1 86.94 97 ASP A C 1
ATOM 748 O O . ASP A 1 97 ? 17.609 18.156 -8.367 1 86.94 97 ASP A O 1
ATOM 752 N N . SER A 1 98 ? 16.953 19.328 -6.75 1 84.62 98 SER A N 1
ATOM 753 C CA . SER A 1 98 ? 17.062 20.609 -7.438 1 84.62 98 SER A CA 1
ATOM 754 C C . SER A 1 98 ? 18.484 21.125 -7.426 1 84.62 98 SER A C 1
ATOM 756 O O . SER A 1 98 ? 18.859 21.969 -8.25 1 84.62 98 SER A O 1
ATOM 758 N N . GLY A 1 99 ? 19.375 20.703 -6.531 1 84.62 99 GLY A N 1
ATOM 759 C CA . GLY A 1 99 ? 20.719 21.219 -6.418 1 84.62 99 GLY A CA 1
ATOM 760 C C . GLY A 1 99 ? 20.828 22.406 -5.477 1 84.62 99 GLY A C 1
ATOM 761 O O . GLY A 1 99 ? 21.922 22.906 -5.23 1 84.62 99 GLY A O 1
ATOM 762 N N . SER A 1 100 ? 19.703 22.922 -5.012 1 86.31 100 SER A N 1
ATOM 763 C CA . SER A 1 100 ? 19.688 24 -4.035 1 86.31 100 SER A CA 1
ATOM 764 C C . SER A 1 100 ? 18.812 23.641 -2.832 1 86.31 100 SER A C 1
ATOM 766 O O . SER A 1 100 ? 17.922 22.797 -2.934 1 86.31 100 SER A O 1
ATOM 768 N N . ASP A 1 101 ? 19.125 24.344 -1.772 1 88.19 101 ASP A N 1
ATOM 769 C CA . ASP A 1 101 ? 18.328 24.078 -0.573 1 88.19 101 ASP A CA 1
ATOM 770 C C . ASP A 1 101 ? 16.859 24.469 -0.787 1 88.19 101 ASP A C 1
ATOM 772 O O . ASP A 1 101 ? 16.578 25.484 -1.424 1 88.19 101 ASP A O 1
ATOM 776 N N . PHE A 1 102 ? 16.078 23.734 -0.273 1 93.31 102 PHE A N 1
ATOM 777 C CA . PHE A 1 102 ? 14.641 24 -0.31 1 93.31 102 PHE A CA 1
ATOM 778 C C . PHE A 1 102 ? 14.07 24.109 1.101 1 93.31 102 PHE A C 1
ATOM 780 O O . PHE A 1 102 ? 14.234 23.188 1.907 1 93.31 102 PHE A O 1
ATOM 787 N N . GLU A 1 103 ? 13.43 25.188 1.338 1 95.62 103 GLU A N 1
ATOM 788 C CA . GLU A 1 103 ? 12.883 25.391 2.674 1 95.62 103 GLU A CA 1
ATOM 789 C C . GLU A 1 103 ? 11.422 24.953 2.744 1 95.62 103 GLU A C 1
ATOM 791 O O . GLU A 1 103 ? 10.625 25.297 1.869 1 95.62 103 GLU A O 1
ATOM 796 N N . ILE A 1 104 ? 11.125 24.188 3.77 1 96.19 104 ILE A N 1
ATOM 797 C CA . ILE A 1 104 ? 9.75 23.875 4.145 1 96.19 104 ILE A CA 1
ATOM 798 C C . ILE A 1 104 ? 9.375 24.641 5.414 1 96.19 104 ILE A C 1
ATOM 800 O O . ILE A 1 104 ? 10.125 24.625 6.395 1 96.19 104 ILE A O 1
ATOM 804 N N . LYS A 1 105 ? 8.258 25.281 5.418 1 97.38 105 LYS A N 1
ATOM 805 C CA . LYS A 1 105 ? 7.789 26 6.594 1 97.38 105 LYS A CA 1
ATOM 806 C C . LYS A 1 105 ? 6.758 25.188 7.371 1 97.38 105 LYS A C 1
ATOM 808 O O . LYS A 1 105 ? 6.012 24.406 6.785 1 97.38 105 LYS A O 1
ATOM 813 N N . ALA A 1 106 ? 6.766 25.484 8.664 1 98.25 106 ALA A N 1
ATOM 814 C CA . ALA A 1 106 ? 5.688 24.906 9.453 1 98.25 106 ALA A CA 1
ATOM 815 C C . ALA A 1 106 ? 4.32 25.266 8.883 1 98.25 106 ALA A C 1
ATOM 817 O O . ALA A 1 106 ? 4.078 26.422 8.531 1 98.25 106 ALA A O 1
ATOM 818 N N . GLY A 1 107 ? 3.477 24.203 8.742 1 97.69 107 GLY A N 1
ATOM 819 C CA . GLY A 1 107 ? 2.143 24.453 8.219 1 97.69 107 GLY A CA 1
ATOM 820 C C . GLY A 1 107 ? 2.018 24.156 6.734 1 97.69 107 GLY A C 1
ATOM 821 O O . GLY A 1 107 ? 0.909 24.047 6.207 1 97.69 107 GLY A O 1
ATOM 822 N N . ASP A 1 108 ? 3.189 24.016 6.047 1 97.31 108 ASP A N 1
ATOM 823 C CA . ASP A 1 108 ? 3.148 23.719 4.617 1 97.31 108 ASP A CA 1
ATOM 824 C C . ASP A 1 108 ? 2.547 22.344 4.352 1 97.31 108 ASP A C 1
ATOM 826 O O . ASP A 1 108 ? 2.865 21.375 5.051 1 97.31 108 ASP A O 1
ATOM 830 N N . GLN A 1 109 ? 1.678 22.266 3.357 1 97 109 GLN A N 1
ATOM 831 C CA . GLN A 1 109 ? 1.193 20.969 2.883 1 97 109 GLN A CA 1
ATOM 832 C C . GLN A 1 109 ? 2.281 20.234 2.115 1 97 109 GLN A C 1
ATOM 834 O O . GLN A 1 109 ? 2.889 20.781 1.194 1 97 109 GLN A O 1
ATOM 839 N N . ILE A 1 110 ? 2.516 18.906 2.486 1 96.31 110 ILE A N 1
ATOM 840 C CA . ILE A 1 110 ? 3.721 18.312 1.926 1 96.31 110 ILE A CA 1
ATOM 841 C C . ILE A 1 110 ? 3.383 16.938 1.33 1 96.31 110 ILE A C 1
ATOM 843 O O . ILE A 1 110 ? 4.137 16.406 0.511 1 96.31 110 ILE A O 1
ATOM 847 N N . ALA A 1 111 ? 2.293 16.391 1.701 1 95.94 111 ALA A N 1
ATOM 848 C CA . ALA A 1 111 ? 2.002 15.047 1.204 1 95.94 111 ALA A CA 1
ATOM 849 C C . ALA A 1 111 ? 0.52 14.719 1.345 1 95.94 111 ALA A C 1
ATOM 851 O O . ALA A 1 111 ? -0.2 15.375 2.1 1 95.94 111 ALA A O 1
ATOM 852 N N . TRP A 1 112 ? 0.153 13.773 0.612 1 93.56 112 TRP A N 1
ATOM 853 C CA . TRP A 1 112 ? -1.184 13.195 0.698 1 93.56 112 TRP A CA 1
ATOM 854 C C . TRP A 1 112 ? -1.145 11.828 1.375 1 93.56 112 TRP A C 1
ATOM 856 O O . TRP A 1 112 ? -0.175 11.078 1.222 1 93.56 112 TRP A O 1
ATOM 866 N N . MET A 1 113 ? -2.172 11.586 2.213 1 91.62 113 MET A N 1
ATOM 867 C CA . MET A 1 113 ? -2.33 10.273 2.838 1 91.62 113 MET A CA 1
ATOM 868 C C . MET A 1 113 ? -3.441 9.477 2.162 1 91.62 113 MET A C 1
ATOM 870 O O . MET A 1 113 ? -4.617 9.828 2.268 1 91.62 113 MET A O 1
ATOM 874 N N . HIS A 1 114 ? -3.094 8.484 1.454 1 89.06 114 HIS A N 1
ATOM 875 C CA . HIS A 1 114 ? -4.098 7.562 0.935 1 89.06 114 HIS A CA 1
ATOM 876 C C . HIS A 1 114 ? -4.488 6.523 1.98 1 89.06 114 HIS A C 1
ATOM 878 O O . HIS A 1 114 ? -3.619 5.949 2.645 1 89.06 114 HIS A O 1
ATOM 884 N N . THR A 1 115 ? -5.77 6.332 2.107 1 88.12 115 THR A N 1
ATOM 885 C CA . THR A 1 115 ? -6.25 5.352 3.076 1 88.12 115 THR A CA 1
ATOM 886 C C . THR A 1 115 ? -6.867 4.148 2.367 1 88.12 115 THR A C 1
ATOM 888 O O . THR A 1 115 ? -7.559 4.301 1.36 1 88.12 115 THR A O 1
ATOM 891 N N . TRP A 1 116 ? -6.523 3 2.949 1 85.81 116 TRP A N 1
ATOM 892 C CA . TRP A 1 116 ? -6.922 1.738 2.334 1 85.81 116 TRP A CA 1
ATOM 893 C C . TRP A 1 116 ? -7.555 0.806 3.359 1 85.81 116 TRP A C 1
ATOM 895 O O . TRP A 1 116 ? -7.223 0.859 4.547 1 85.81 116 TRP A O 1
ATOM 905 N N . CYS A 1 117 ? -8.477 0.076 2.932 1 87.69 117 CYS A N 1
ATOM 906 C CA . CYS A 1 117 ? -9 -1.002 3.764 1 87.69 117 CYS A CA 1
ATOM 907 C C . CYS A 1 117 ? -8.789 -2.355 3.096 1 87.69 117 CYS A C 1
ATOM 909 O O . CYS A 1 117 ? -9.008 -2.496 1.89 1 87.69 117 CYS A O 1
ATOM 911 N N . ALA A 1 118 ? -8.383 -3.271 3.898 1 87.31 118 ALA A N 1
ATOM 912 C CA . ALA A 1 118 ? -8.211 -4.633 3.4 1 87.31 118 ALA A CA 1
ATOM 913 C C . ALA A 1 118 ? -9.539 -5.215 2.918 1 87.31 118 ALA A C 1
ATOM 915 O O . ALA A 1 118 ? -10.57 -5.035 3.562 1 87.31 118 ALA A O 1
ATOM 916 N N . ILE A 1 119 ? -9.484 -5.832 1.76 1 86.12 119 ILE A N 1
ATOM 917 C CA . ILE A 1 119 ? -10.68 -6.465 1.216 1 86.12 119 ILE A CA 1
ATOM 918 C C . ILE A 1 119 ? -10.32 -7.832 0.634 1 86.12 119 ILE A C 1
ATOM 920 O O . ILE A 1 119 ? -9.141 -8.141 0.445 1 86.12 119 ILE A O 1
ATOM 924 N N . GLU A 1 120 ? -11.273 -8.641 0.521 1 88.88 120 GLU A N 1
ATOM 925 C CA . GLU A 1 120 ? -11.188 -9.875 -0.249 1 88.88 120 GLU A CA 1
ATOM 926 C C . GLU A 1 120 ? -12.078 -9.82 -1.486 1 88.88 120 GLU A C 1
ATOM 928 O O . GLU A 1 120 ? -13.258 -10.164 -1.424 1 88.88 120 GLU A O 1
ATOM 933 N N . PRO A 1 121 ? -11.531 -9.359 -2.512 1 90.75 121 PRO A N 1
ATOM 934 C CA . PRO A 1 121 ? -12.352 -9.281 -3.727 1 90.75 121 PRO A CA 1
ATOM 935 C C . PRO A 1 121 ? -12.656 -10.648 -4.324 1 90.75 121 PRO A C 1
ATOM 937 O O . PRO A 1 121 ? -12.141 -11.664 -3.844 1 90.75 121 PRO A O 1
ATOM 940 N N . GLU A 1 122 ? -13.633 -10.602 -5.262 1 92.94 122 GLU A N 1
ATOM 941 C CA . GLU A 1 122 ? -13.859 -11.805 -6.059 1 92.94 122 GLU A CA 1
ATOM 942 C C . GLU A 1 122 ? -12.836 -11.922 -7.188 1 92.94 122 GLU A C 1
ATOM 944 O O . GLU A 1 122 ? -12.703 -11 -8 1 92.94 122 GLU A O 1
ATOM 949 N N . LEU A 1 123 ? -12.109 -12.984 -7.223 1 93.69 123 LEU A N 1
ATOM 950 C CA . LEU A 1 123 ? -11.227 -13.266 -8.352 1 93.69 123 LEU A CA 1
ATOM 951 C C . LEU A 1 123 ? -11.969 -14.023 -9.445 1 93.69 123 LEU A C 1
ATOM 953 O O . LEU A 1 123 ? -12.594 -15.055 -9.18 1 93.69 123 LEU A O 1
ATOM 957 N N . VAL A 1 124 ? -11.906 -13.461 -10.648 1 94.25 124 VAL A N 1
ATOM 958 C CA . VAL A 1 124 ? -12.617 -14.07 -11.773 1 94.25 124 VAL A CA 1
ATOM 959 C C . VAL A 1 124 ? -11.609 -14.523 -12.828 1 94.25 124 VAL A C 1
ATOM 961 O O . VAL A 1 124 ? -10.875 -13.711 -13.383 1 94.25 124 VAL A O 1
ATOM 964 N N . ASP A 1 125 ? -11.531 -15.797 -13.047 1 96.25 125 ASP A N 1
ATOM 965 C CA . ASP A 1 125 ? -10.664 -16.344 -14.086 1 96.25 125 ASP A CA 1
ATOM 966 C C . ASP A 1 125 ? -11.211 -16.031 -15.477 1 96.25 125 ASP A C 1
ATOM 968 O O . ASP A 1 125 ? -12.289 -16.516 -15.844 1 96.25 125 ASP A O 1
ATOM 972 N N . VAL A 1 126 ? -10.5 -15.219 -16.234 1 94.88 126 VAL A N 1
ATOM 973 C CA . VAL A 1 126 ? -10.969 -14.836 -17.562 1 94.88 126 VAL A CA 1
ATOM 974 C C . VAL A 1 126 ? -10.031 -15.406 -18.625 1 94.88 126 VAL A C 1
ATOM 976 O O . VAL A 1 126 ? -9.992 -14.914 -19.75 1 94.88 126 VAL A O 1
ATOM 979 N N . THR A 1 127 ? -9.281 -16.422 -18.219 1 93.56 127 THR A N 1
ATOM 980 C CA . THR A 1 127 ? -8.359 -17.062 -19.156 1 93.56 127 THR A CA 1
ATOM 981 C C . THR A 1 127 ? -9.109 -17.656 -20.344 1 93.56 127 THR A C 1
ATOM 983 O O . THR A 1 127 ? -10.102 -18.375 -20.156 1 93.56 127 THR A O 1
ATOM 986 N N . THR A 1 128 ? -8.922 -17.062 -21.484 1 83.38 128 THR A N 1
ATOM 987 C CA . THR A 1 128 ? -9.547 -17.594 -22.688 1 83.38 128 THR A CA 1
ATOM 988 C C . THR A 1 128 ? -8.68 -18.688 -23.312 1 83.38 128 THR A C 1
ATOM 990 O O . THR A 1 128 ? -7.453 -18.641 -23.219 1 83.38 128 THR A O 1
ATOM 993 N N . ASP A 1 129 ? -9.289 -19.922 -23.641 1 67 129 ASP A N 1
ATOM 994 C CA . ASP A 1 129 ? -8.648 -21.016 -24.359 1 67 129 ASP A CA 1
ATOM 995 C C . ASP A 1 129 ? -7.926 -20.516 -25.609 1 67 129 ASP A C 1
ATOM 997 O O . ASP A 1 129 ? -8.336 -19.516 -26.203 1 67 129 ASP A O 1
ATOM 1001 N N . MET B 1 1 ? -19.969 -12.602 16.078 1 20.48 1 MET B N 1
ATOM 1002 C CA . MET B 1 1 ? -18.734 -11.867 15.82 1 20.48 1 MET B CA 1
ATOM 1003 C C . MET B 1 1 ? -18.703 -11.359 14.375 1 20.48 1 MET B C 1
ATOM 1005 O O . MET B 1 1 ? -18.828 -12.148 13.438 1 20.48 1 MET B O 1
ATOM 1009 N N . ALA B 1 2 ? -19.094 -10.039 14.008 1 25.38 2 ALA B N 1
ATOM 1010 C CA . ALA B 1 2 ? -20.125 -9.727 13.023 1 25.38 2 ALA B CA 1
ATOM 1011 C C . ALA B 1 2 ? -19.625 -9.984 11.602 1 25.38 2 ALA B C 1
ATOM 1013 O O . ALA B 1 2 ? -18.453 -9.766 11.305 1 25.38 2 ALA B O 1
ATOM 1014 N N . ASN B 1 3 ? -20.062 -10.93 10.914 1 29.7 3 ASN B N 1
ATOM 1015 C CA . ASN B 1 3 ? -20.109 -11.258 9.5 1 29.7 3 ASN B CA 1
ATOM 1016 C C . ASN B 1 3 ? -20.344 -10.016 8.641 1 29.7 3 ASN B C 1
ATOM 1018 O O . ASN B 1 3 ? -21.453 -9.516 8.547 1 29.7 3 ASN B O 1
ATOM 1022 N N . ASN B 1 4 ? -19.594 -8.93 8.883 1 33.81 4 ASN B N 1
ATOM 1023 C CA . ASN B 1 4 ? -19.75 -7.703 8.109 1 33.81 4 ASN B CA 1
ATOM 1024 C C . ASN B 1 4 ? -20.078 -7.996 6.652 1 33.81 4 ASN B C 1
ATOM 1026 O O . ASN B 1 4 ? -19.188 -8.141 5.82 1 33.81 4 ASN B O 1
ATOM 1030 N N . ASN B 1 5 ? -21.062 -8.758 6.398 1 35.59 5 ASN B N 1
ATOM 1031 C CA . ASN B 1 5 ? -21.828 -9.219 5.246 1 35.59 5 ASN B CA 1
ATOM 1032 C C . ASN B 1 5 ? -22.312 -8.047 4.398 1 35.59 5 ASN B C 1
ATOM 1034 O O . ASN B 1 5 ? -23.438 -7.57 4.586 1 35.59 5 ASN B O 1
ATOM 1038 N N . THR B 1 6 ? -21.844 -6.738 4.488 1 41.19 6 THR B N 1
ATOM 1039 C CA . THR B 1 6 ? -22.406 -5.695 3.643 1 41.19 6 THR B CA 1
ATOM 1040 C C . THR B 1 6 ? -22.609 -6.203 2.217 1 41.19 6 THR B C 1
ATOM 1042 O O . THR B 1 6 ? -21.828 -7.035 1.735 1 41.19 6 THR B O 1
ATOM 1045 N N . ASP B 1 7 ? -23.797 -6.234 1.734 1 49.41 7 ASP B N 1
ATOM 1046 C CA . ASP B 1 7 ? -24.359 -6.531 0.421 1 49.41 7 ASP B CA 1
ATOM 1047 C C . ASP B 1 7 ? -23.469 -5.984 -0.694 1 49.41 7 ASP B C 1
ATOM 1049 O O . ASP B 1 7 ? -23.922 -5.816 -1.829 1 49.41 7 ASP B O 1
ATOM 1053 N N . GLN B 1 8 ? -22.5 -5.145 -0.383 1 62.44 8 GLN B N 1
ATOM 1054 C CA . GLN B 1 8 ? -21.766 -4.641 -1.534 1 62.44 8 GLN B CA 1
ATOM 1055 C C . GLN B 1 8 ? -21.016 -5.766 -2.244 1 62.44 8 GLN B C 1
ATOM 1057 O O . GLN B 1 8 ? -20.484 -6.664 -1.595 1 62.44 8 GLN B O 1
ATOM 1062 N N . VAL B 1 9 ? -21.5 -5.984 -3.412 1 72.38 9 VAL B N 1
ATOM 1063 C CA . VAL B 1 9 ? -20.812 -6.91 -4.312 1 72.38 9 VAL B CA 1
ATOM 1064 C C . VAL B 1 9 ? -19.312 -6.645 -4.273 1 72.38 9 VAL B C 1
ATOM 1066 O O . VAL B 1 9 ? -18.859 -5.516 -4.5 1 72.38 9 VAL B O 1
ATOM 1069 N N . PRO B 1 10 ? -18.625 -7.562 -3.68 1 83.31 10 PRO B N 1
ATOM 1070 C CA . PRO B 1 10 ? -17.188 -7.352 -3.686 1 83.31 10 PRO B CA 1
ATOM 1071 C C . PRO B 1 10 ? -16.641 -6.996 -5.07 1 83.31 10 PRO B C 1
ATOM 1073 O O . PRO B 1 10 ? -17.172 -7.469 -6.082 1 83.31 10 PRO B O 1
ATOM 1076 N N . PRO B 1 11 ? -15.711 -6.039 -5.051 1 87.62 11 PRO B N 1
ATOM 1077 C CA . PRO B 1 11 ? -15.109 -5.75 -6.355 1 87.62 11 PRO B CA 1
ATOM 1078 C C . PRO B 1 11 ? -14.594 -7.004 -7.055 1 87.62 11 PRO B C 1
ATOM 1080 O O . PRO B 1 11 ? -14.195 -7.969 -6.391 1 87.62 11 PRO B O 1
ATOM 1083 N N . ARG B 1 12 ? -14.656 -6.938 -8.359 1 91.12 12 ARG B N 1
ATOM 1084 C CA . ARG B 1 12 ? -14.164 -8.062 -9.148 1 91.12 12 ARG B CA 1
ATOM 1085 C C . ARG B 1 12 ? -12.773 -7.77 -9.703 1 91.12 12 ARG B C 1
ATOM 1087 O O . ARG B 1 12 ? -12.531 -6.703 -10.273 1 91.12 12 ARG B O 1
ATOM 1094 N N . VAL B 1 13 ? -11.898 -8.688 -9.445 1 89.94 13 VAL B N 1
ATOM 1095 C CA . VAL B 1 13 ? -10.57 -8.648 -10.047 1 89.94 13 VAL B CA 1
ATOM 1096 C C . VAL B 1 13 ? -10.453 -9.742 -11.109 1 89.94 13 VAL B C 1
ATOM 1098 O O . VAL B 1 13 ? -10.648 -10.93 -10.805 1 89.94 13 VAL B O 1
ATOM 1101 N N . LEU B 1 14 ? -10.203 -9.258 -12.305 1 91.81 14 LEU B N 1
ATOM 1102 C CA . LEU B 1 14 ? -10.07 -10.234 -13.383 1 91.81 14 LEU B CA 1
ATOM 1103 C C . LEU B 1 14 ? -8.648 -10.797 -13.43 1 91.81 14 LEU B C 1
ATOM 1105 O O . LEU B 1 14 ? -7.68 -10.055 -13.289 1 91.81 14 LEU B O 1
ATOM 1109 N N . VAL B 1 15 ? -8.578 -12.117 -13.602 1 93.44 15 VAL B N 1
ATOM 1110 C CA . VAL B 1 15 ? -7.293 -12.812 -13.648 1 93.44 15 VAL B CA 1
ATOM 1111 C C . VAL B 1 15 ? -7.137 -13.516 -14.992 1 93.44 15 VAL B C 1
ATOM 1113 O O . VAL B 1 15 ? -8.008 -14.289 -15.398 1 93.44 15 VAL B O 1
ATOM 1116 N N . ASN B 1 16 ? -6.039 -13.125 -15.633 1 94.62 16 ASN B N 1
ATOM 1117 C CA . ASN B 1 16 ? -5.688 -13.789 -16.891 1 94.62 16 ASN B CA 1
ATOM 1118 C C . ASN B 1 16 ? -4.418 -14.625 -16.734 1 94.62 16 ASN B C 1
ATOM 1120 O O . ASN B 1 16 ? -3.354 -14.094 -16.406 1 94.62 16 ASN B O 1
ATOM 1124 N N . ARG B 1 17 ? -4.551 -15.938 -16.969 1 96.25 17 ARG B N 1
ATOM 1125 C CA . ARG B 1 17 ? -3.391 -16.828 -17 1 96.25 17 ARG B CA 1
ATOM 1126 C C . ARG B 1 17 ? -2.752 -16.859 -18.375 1 96.25 17 ARG B C 1
ATOM 1128 O O . ARG B 1 17 ? -3.365 -17.328 -19.344 1 96.25 17 ARG B O 1
ATOM 1135 N N . MET B 1 18 ? -1.54 -16.453 -18.391 1 95.31 18 MET B N 1
ATOM 1136 C CA . MET B 1 18 ? -0.869 -16.203 -19.656 1 95.31 18 MET B CA 1
ATOM 1137 C C . MET B 1 18 ? -0.12 -17.453 -20.125 1 95.31 18 MET B C 1
ATOM 1139 O O . MET B 1 18 ? 0.49 -17.453 -21.188 1 95.31 18 MET B O 1
ATOM 1143 N N . SER B 1 19 ? -0.1 -18.422 -19.391 1 96.12 19 SER B N 1
ATOM 1144 C CA . SER B 1 19 ? 0.54 -19.688 -19.734 1 96.12 19 SER B CA 1
ATOM 1145 C C . SER B 1 19 ? -0.12 -20.859 -19.016 1 96.12 19 SER B C 1
ATOM 1147 O O . SER B 1 19 ? -0.87 -20.672 -18.062 1 96.12 19 SER B O 1
ATOM 1149 N N . ASP B 1 20 ? 0.214 -22.047 -19.531 1 96 20 ASP B N 1
ATOM 1150 C CA . ASP B 1 20 ? -0.305 -23.266 -18.906 1 96 20 ASP B CA 1
ATOM 1151 C C . ASP B 1 20 ? 0.325 -23.469 -17.531 1 96 20 ASP B C 1
ATOM 1153 O O . ASP B 1 20 ? -0.186 -24.25 -16.719 1 96 20 ASP B O 1
ATOM 1157 N N . GLN B 1 21 ? 1.379 -22.781 -17.25 1 97.25 21 GLN B N 1
ATOM 1158 C CA . GLN B 1 21 ? 2.08 -22.953 -15.984 1 97.25 21 GLN B CA 1
ATOM 1159 C C . GLN B 1 21 ? 1.539 -22.016 -14.922 1 97.25 21 GLN B C 1
ATOM 1161 O O . GLN B 1 21 ? 1.83 -22.172 -13.734 1 97.25 21 GLN B O 1
ATOM 1166 N N . ALA B 1 22 ? 0.774 -21.109 -15.367 1 97.81 22 ALA B N 1
ATOM 1167 C CA . ALA B 1 22 ? 0.198 -20.156 -14.422 1 97.81 22 ALA B CA 1
ATOM 1168 C C . ALA B 1 22 ? -0.805 -20.844 -13.492 1 97.81 22 ALA B C 1
ATOM 1170 O O . ALA B 1 22 ? -1.643 -21.625 -13.953 1 97.81 22 ALA B O 1
ATOM 1171 N N . VAL B 1 23 ? -0.698 -20.547 -12.273 1 97.56 23 VAL B N 1
ATOM 1172 C CA . VAL B 1 23 ? -1.603 -21.109 -11.281 1 97.56 23 VAL B CA 1
ATOM 1173 C C . VAL B 1 23 ? -2.566 -20.031 -10.781 1 97.56 23 VAL B C 1
ATOM 1175 O O . VAL B 1 23 ? -2.139 -18.969 -10.344 1 97.56 23 VAL B O 1
ATOM 1178 N N . PHE B 1 24 ? -3.857 -20.297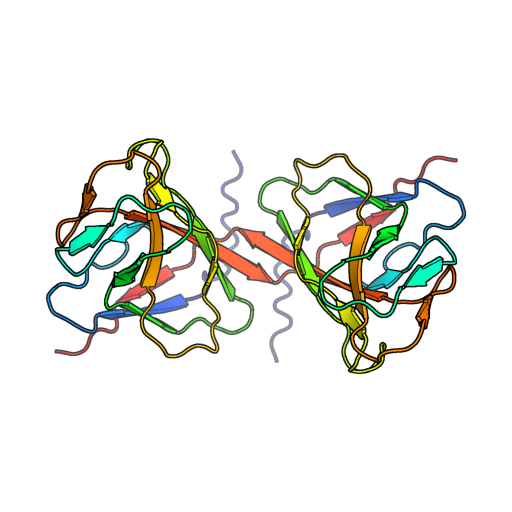 -10.953 1 97.62 24 PHE B N 1
ATOM 1179 C CA . PHE B 1 24 ? -4.848 -19.359 -10.43 1 97.62 24 PHE B CA 1
ATOM 1180 C C . PHE B 1 24 ? -4.629 -19.125 -8.938 1 97.62 24 PHE B C 1
ATOM 1182 O O . PHE B 1 24 ? -4.41 -20.062 -8.18 1 97.62 24 PHE B O 1
ATOM 1189 N N . PRO B 1 25 ? -4.625 -17.922 -8.422 1 96 25 PRO B N 1
ATOM 1190 C CA . PRO B 1 25 ? -4.238 -17.594 -7.051 1 96 25 PRO B CA 1
ATOM 1191 C C . PRO B 1 25 ? -5.387 -17.75 -6.055 1 96 25 PRO B C 1
ATOM 1193 O O . PRO B 1 25 ? -5.797 -16.781 -5.422 1 96 25 PRO B O 1
ATOM 1196 N N . PHE B 1 26 ? -5.707 -18.938 -5.855 1 92.81 26 PHE B N 1
ATOM 1197 C CA . PHE B 1 26 ? -6.695 -19.203 -4.82 1 92.81 26 PHE B CA 1
ATOM 1198 C C . PHE B 1 26 ? -6.215 -18.688 -3.469 1 92.81 26 PHE B C 1
ATOM 1200 O O . PHE B 1 26 ? -5.043 -18.844 -3.119 1 92.81 26 PHE B O 1
ATOM 1207 N N . GLY B 1 27 ? -7.164 -18.062 -2.775 1 92.19 27 GLY B N 1
ATOM 1208 C CA . GLY B 1 27 ? -6.797 -17.516 -1.475 1 92.19 27 GLY B CA 1
ATOM 1209 C C . GLY B 1 27 ? -5.777 -16.391 -1.56 1 92.19 27 GLY B C 1
ATOM 1210 O O . GLY B 1 27 ? -5.035 -16.156 -0.607 1 92.19 27 GLY B O 1
ATOM 1211 N N . PHE B 1 28 ? -5.523 -15.969 -2.736 1 94.81 28 PHE B N 1
ATOM 1212 C CA . PHE B 1 28 ? -4.656 -14.82 -2.984 1 94.81 28 PHE B CA 1
ATOM 1213 C C . PHE B 1 28 ? -3.191 -15.203 -2.789 1 94.81 28 PHE B C 1
ATOM 1215 O O . PHE B 1 28 ? -2.387 -14.375 -2.346 1 94.81 28 PHE B O 1
ATOM 1222 N N . ILE B 1 29 ? -2.939 -16.422 -3.102 1 95.56 29 ILE B N 1
ATOM 1223 C CA . ILE B 1 29 ? -1.572 -16.922 -3.033 1 95.56 29 ILE B CA 1
ATOM 1224 C C . ILE B 1 29 ? -0.986 -17.016 -4.438 1 95.56 29 ILE B C 1
ATOM 1226 O O . ILE B 1 29 ? -1.613 -17.578 -5.344 1 95.56 29 ILE B O 1
ATOM 1230 N N . LEU B 1 30 ? 0.162 -16.469 -4.547 1 96.38 30 LEU B N 1
ATOM 1231 C CA . LEU B 1 30 ? 0.847 -16.484 -5.836 1 96.38 30 LEU B CA 1
ATOM 1232 C C . LEU B 1 30 ? 1.826 -17.656 -5.914 1 96.38 30 LEU B C 1
ATOM 1234 O O . LEU B 1 30 ? 2.518 -17.953 -4.941 1 96.38 30 LEU B O 1
ATOM 1238 N N . SER B 1 31 ? 1.868 -18.25 -7.07 1 97.75 31 SER B N 1
ATOM 1239 C CA . SER B 1 31 ? 2.783 -19.359 -7.328 1 97.75 31 SER B CA 1
ATOM 1240 C C . SER B 1 31 ? 3.711 -19.047 -8.5 1 97.75 31 SER B C 1
ATOM 1242 O O . SER B 1 31 ? 3.352 -18.281 -9.398 1 97.75 31 SER B O 1
ATOM 1244 N N . SER B 1 32 ? 4.84 -19.656 -8.406 1 98.19 32 SER B N 1
ATOM 1245 C CA . SER B 1 32 ? 5.754 -19.531 -9.531 1 98.19 32 SER 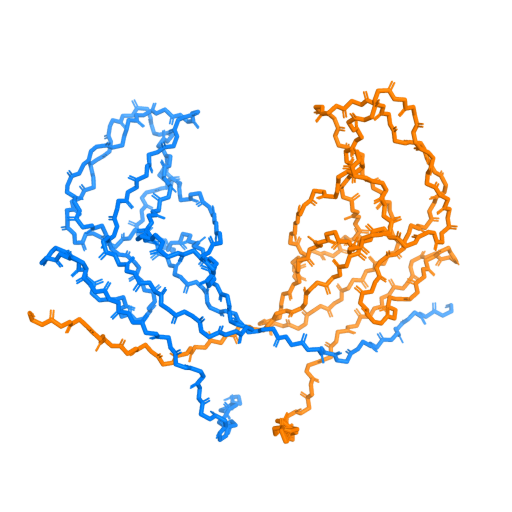B CA 1
ATOM 1246 C C . SER B 1 32 ? 5.227 -20.281 -10.758 1 98.19 32 SER B C 1
ATOM 1248 O O . SER B 1 32 ? 4.699 -21.391 -10.641 1 98.19 32 SER B O 1
ATOM 1250 N N . SER B 1 33 ? 5.449 -19.656 -11.938 1 98.38 33 SER B N 1
ATOM 1251 C CA . SER B 1 33 ? 5.09 -20.344 -13.172 1 98.38 33 SER B CA 1
ATOM 1252 C C . SER B 1 33 ? 6.301 -21.031 -13.797 1 98.38 33 SER B C 1
ATOM 1254 O O . SER B 1 33 ? 6.184 -21.688 -14.828 1 98.38 33 SER B O 1
ATOM 1256 N N . LYS B 1 34 ? 7.469 -20.875 -13.164 1 98.06 34 LYS B N 1
ATOM 1257 C CA . LYS B 1 34 ? 8.703 -21.406 -13.727 1 98.06 34 LYS B CA 1
ATOM 1258 C C . LYS B 1 34 ? 9.594 -22 -12.641 1 98.06 34 LYS B C 1
ATOM 1260 O O . LYS B 1 34 ? 9.539 -21.578 -11.484 1 98.06 34 LYS B O 1
ATOM 1265 N N . THR B 1 35 ? 10.312 -23.016 -13.125 1 98.25 35 THR B N 1
ATOM 1266 C CA . THR B 1 35 ? 11.414 -23.484 -12.289 1 98.25 35 THR B CA 1
ATOM 1267 C C . THR B 1 35 ? 12.664 -22.641 -12.531 1 98.25 35 THR B C 1
ATOM 1269 O O . THR B 1 35 ? 13.055 -22.422 -13.672 1 98.25 35 THR B O 1
ATOM 1272 N N . LEU B 1 36 ? 13.188 -22.141 -11.383 1 96.94 36 LEU B N 1
ATOM 1273 C CA . LEU B 1 36 ? 14.391 -21.312 -11.508 1 96.94 36 LEU B CA 1
ATOM 1274 C C . LEU B 1 36 ? 15.188 -21.312 -10.203 1 96.94 36 LEU B C 1
ATOM 1276 O O . LEU B 1 36 ? 14.68 -21.734 -9.164 1 96.94 36 LEU B O 1
ATOM 1280 N N . ASN B 1 37 ? 16.438 -20.828 -10.32 1 95.12 37 ASN B N 1
ATOM 1281 C CA . ASN B 1 37 ? 17.297 -20.688 -9.148 1 95.12 37 ASN B CA 1
ATOM 1282 C C . ASN B 1 37 ? 17.406 -19.219 -8.727 1 95.12 37 ASN B C 1
ATOM 1284 O O . ASN B 1 37 ? 17.531 -18.328 -9.57 1 95.12 37 ASN B O 1
ATOM 1288 N N . ILE B 1 38 ? 17.312 -19.078 -7.457 1 93.69 38 ILE B N 1
ATOM 1289 C CA . ILE B 1 38 ? 17.594 -17.766 -6.891 1 93.69 38 ILE B CA 1
ATOM 1290 C C . ILE B 1 38 ? 19.047 -17.719 -6.414 1 93.69 38 ILE B C 1
ATOM 1292 O O . ILE B 1 38 ? 19.438 -18.438 -5.488 1 93.69 38 ILE B O 1
ATOM 1296 N N . PRO B 1 39 ? 19.828 -16.922 -7.055 1 91.88 39 PRO B N 1
ATOM 1297 C CA . PRO B 1 39 ? 21.234 -16.844 -6.613 1 91.88 39 PRO B CA 1
ATOM 1298 C C . 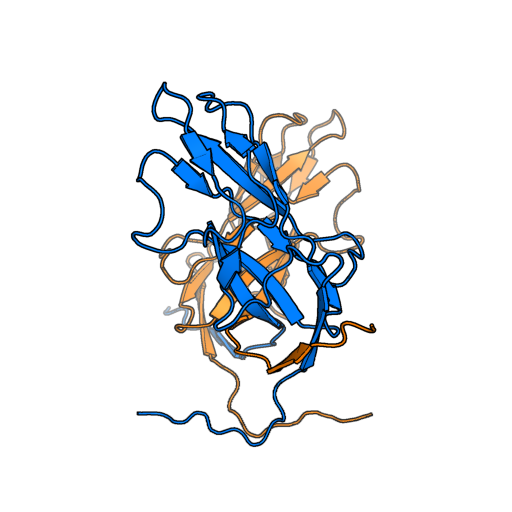PRO B 1 39 ? 21.375 -16.312 -5.188 1 91.88 39 PRO B C 1
ATOM 1300 O O . PRO B 1 39 ? 20.547 -15.516 -4.742 1 91.88 39 PRO B O 1
ATOM 1303 N N . PRO B 1 40 ? 22.391 -16.844 -4.527 1 87.5 40 PRO B N 1
ATOM 1304 C CA . PRO B 1 40 ? 22.609 -16.469 -3.125 1 87.5 40 PRO B CA 1
ATOM 1305 C C . PRO B 1 40 ? 23.188 -15.07 -2.963 1 87.5 40 PRO B C 1
ATOM 1307 O O . PRO B 1 40 ? 24.312 -14.914 -2.492 1 87.5 40 PRO B O 1
ATOM 1310 N N . ASN B 1 41 ? 22.531 -14.07 -3.494 1 82.25 41 ASN B N 1
ATOM 1311 C CA . ASN B 1 41 ? 22.984 -12.695 -3.365 1 82.25 41 ASN B CA 1
ATOM 1312 C C . ASN B 1 41 ? 21.891 -11.789 -2.803 1 82.25 41 ASN B C 1
ATOM 1314 O O . ASN B 1 41 ? 20.781 -11.766 -3.316 1 82.25 41 ASN B O 1
ATOM 1318 N N . TRP B 1 42 ? 22.328 -11.094 -1.751 1 74.88 42 TRP B N 1
ATOM 1319 C CA . TRP B 1 42 ? 21.359 -10.227 -1.078 1 74.88 42 TRP B CA 1
ATOM 1320 C C . TRP B 1 42 ? 21.156 -8.938 -1.861 1 74.88 42 TRP B C 1
ATOM 1322 O O . TRP B 1 42 ? 20.156 -8.234 -1.659 1 74.88 42 TRP B O 1
ATOM 1332 N N . TRP B 1 43 ? 22.078 -8.617 -2.721 1 76.69 43 TRP B N 1
ATOM 1333 C CA . TRP B 1 43 ? 22 -7.32 -3.381 1 76.69 43 TRP B CA 1
ATOM 1334 C C . TRP B 1 43 ? 21.297 -7.434 -4.727 1 76.69 43 TRP B C 1
ATOM 1336 O O . TRP B 1 43 ? 21.078 -6.426 -5.406 1 76.69 43 TRP B O 1
ATOM 1346 N N . ASP B 1 44 ? 21 -8.625 -5.145 1 82.19 44 ASP B N 1
ATOM 1347 C CA . ASP B 1 44 ? 20.375 -8.852 -6.445 1 82.19 44 ASP B CA 1
ATOM 1348 C C . ASP B 1 44 ? 19.031 -9.555 -6.289 1 82.19 44 ASP B C 1
ATOM 1350 O O . ASP B 1 44 ? 18.969 -10.68 -5.793 1 82.19 44 ASP B O 1
ATOM 1354 N N . GLN B 1 45 ? 17.969 -8.945 -6.648 1 89.69 45 GLN B N 1
ATOM 1355 C CA . GLN B 1 45 ? 16.641 -9.562 -6.586 1 89.69 45 GLN B CA 1
ATOM 1356 C C . GLN B 1 45 ? 16.344 -10.336 -7.863 1 89.69 45 GLN B C 1
ATOM 1358 O O . GLN B 1 45 ? 16.734 -9.922 -8.953 1 89.69 45 GLN B O 1
ATOM 1363 N N . THR B 1 46 ? 15.781 -11.5 -7.676 1 92.75 46 THR B N 1
ATOM 1364 C CA . THR B 1 46 ? 15.289 -12.289 -8.797 1 92.75 46 THR B CA 1
ATOM 1365 C C . THR B 1 46 ? 13.789 -12.094 -8.977 1 92.75 46 THR B C 1
ATOM 1367 O O . THR B 1 46 ? 13.016 -12.219 -8.023 1 92.75 46 THR B O 1
ATOM 1370 N N . GLU B 1 47 ? 13.398 -11.75 -10.195 1 94.06 47 GLU B N 1
ATOM 1371 C CA . GLU B 1 47 ? 11.977 -11.672 -10.516 1 94.06 47 GLU B CA 1
ATOM 1372 C C . GLU B 1 47 ? 11.414 -13.047 -10.859 1 94.06 47 GLU B C 1
ATOM 1374 O O . GLU B 1 47 ? 11.75 -13.617 -11.906 1 94.06 47 GLU B O 1
ATOM 1379 N N . VAL B 1 48 ? 10.602 -13.539 -10.016 1 95.88 48 VAL B N 1
ATOM 1380 C CA . VAL B 1 48 ? 9.992 -14.844 -10.234 1 95.88 48 VAL B CA 1
ATOM 1381 C C . VAL B 1 48 ? 8.641 -14.672 -10.93 1 95.88 48 VAL B C 1
ATOM 1383 O O . VAL B 1 48 ? 7.719 -14.07 -10.375 1 95.88 48 VAL B O 1
ATOM 1386 N N . PRO B 1 49 ? 8.523 -15.273 -12.055 1 96.69 49 PRO B N 1
ATOM 1387 C CA . PRO B 1 49 ? 7.289 -15.039 -12.805 1 96.69 49 PRO B CA 1
ATOM 1388 C C . PRO B 1 49 ? 6.105 -15.844 -12.266 1 96.69 49 PRO B C 1
ATOM 1390 O O . PRO B 1 49 ? 6.289 -16.953 -11.766 1 96.69 49 PRO B O 1
ATOM 1393 N N . THR B 1 50 ? 4.918 -15.289 -12.422 1 97.06 50 THR B N 1
ATOM 1394 C CA . THR B 1 50 ? 3.68 -15.992 -12.109 1 97.06 50 THR B CA 1
ATOM 1395 C C . THR B 1 50 ? 2.883 -16.266 -13.383 1 97.06 50 THR B C 1
ATOM 1397 O O . THR B 1 50 ? 1.983 -17.109 -13.383 1 97.06 50 THR B O 1
ATOM 1400 N N . ASP B 1 51 ? 3.145 -15.492 -14.398 1 96.44 51 ASP B N 1
ATOM 1401 C CA . ASP B 1 51 ? 2.416 -15.516 -15.664 1 96.44 51 ASP B CA 1
ATOM 1402 C C . ASP B 1 51 ? 0.944 -15.164 -15.461 1 96.44 51 ASP B C 1
ATOM 1404 O O . ASP B 1 51 ? 0.073 -15.672 -16.172 1 96.44 51 ASP B O 1
ATOM 1408 N N . LEU B 1 52 ? 0.642 -14.383 -14.461 1 95.06 52 LEU B N 1
ATOM 1409 C CA . LEU B 1 52 ? -0.7 -13.883 -14.188 1 95.06 52 LEU B CA 1
ATOM 1410 C C . LEU B 1 52 ? -0.799 -12.398 -14.531 1 95.06 52 LEU B C 1
ATOM 1412 O O . LEU B 1 52 ? 0.101 -11.617 -14.203 1 95.06 52 LEU B O 1
ATOM 1416 N N . ARG B 1 53 ? -1.831 -12.094 -15.195 1 92 53 ARG B N 1
ATOM 1417 C CA . ARG B 1 53 ? -2.209 -10.703 -15.414 1 92 53 ARG B CA 1
ATOM 1418 C C . ARG B 1 53 ? -3.502 -10.359 -14.688 1 92 53 ARG B C 1
ATOM 1420 O O . ARG B 1 53 ? -4.461 -11.133 -14.719 1 92 53 ARG B O 1
ATOM 1427 N N . PHE B 1 54 ? -3.453 -9.227 -14.07 1 91.25 54 PHE B N 1
ATOM 1428 C CA . PHE B 1 54 ? -4.625 -8.797 -13.32 1 91.25 54 PHE B CA 1
ATOM 1429 C C . PHE B 1 54 ? -5.215 -7.523 -13.914 1 91.25 54 PHE B C 1
ATOM 1431 O O . PHE B 1 54 ? -4.473 -6.625 -14.328 1 91.25 54 PHE B O 1
ATOM 1438 N N . ILE B 1 55 ? -6.488 -7.5 -14 1 88 55 ILE B N 1
ATOM 1439 C CA . ILE B 1 55 ? -7.227 -6.266 -14.25 1 88 55 ILE B CA 1
ATOM 1440 C C . ILE B 1 55 ? -7.965 -5.84 -12.992 1 88 55 ILE B C 1
ATOM 1442 O O . ILE B 1 55 ? -8.906 -6.512 -12.555 1 88 55 ILE B O 1
ATOM 1446 N N . VAL B 1 56 ? -7.484 -4.84 -12.445 1 85 56 VAL B N 1
ATOM 1447 C CA . VAL B 1 56 ? -7.961 -4.383 -11.148 1 85 56 VAL B CA 1
ATOM 1448 C C . VAL B 1 56 ? -8.836 -3.143 -11.32 1 85 56 VAL B C 1
ATOM 1450 O O . VAL B 1 56 ? -8.461 -2.205 -12.031 1 85 56 VAL B O 1
ATOM 1453 N N . PRO B 1 57 ? -10.047 -3.213 -10.781 1 84.44 57 PRO B N 1
ATOM 1454 C CA . PRO B 1 57 ? -10.898 -2.021 -10.875 1 84.44 57 PRO B CA 1
ATOM 1455 C C . PRO B 1 57 ? -10.281 -0.804 -10.188 1 84.44 57 PRO B C 1
ATOM 1457 O O . PRO B 1 57 ? -9.43 -0.952 -9.305 1 84.44 57 PRO B O 1
ATOM 1460 N N . VAL B 1 58 ? -10.711 0.332 -10.625 1 81.75 58 VAL B N 1
ATOM 1461 C CA . VAL B 1 58 ? -10.266 1.578 -10.008 1 81.75 58 VAL B CA 1
ATOM 1462 C C . VAL B 1 58 ? -10.578 1.549 -8.508 1 81.75 58 VAL B C 1
ATOM 1464 O O . VAL B 1 58 ? -11.648 1.09 -8.102 1 81.75 58 VAL B O 1
ATOM 1467 N N . GLY B 1 59 ? -9.586 1.987 -7.637 1 81.19 59 GLY B N 1
ATOM 1468 C CA . GLY B 1 59 ? -9.789 2.055 -6.199 1 81.19 59 GLY B CA 1
ATOM 1469 C C . GLY B 1 59 ? -9.32 0.81 -5.473 1 81.19 59 GLY B C 1
ATOM 1470 O O . GLY B 1 59 ? -9.391 0.737 -4.242 1 81.19 59 GLY B O 1
ATOM 1471 N N . VAL B 1 60 ? -8.969 -0.135 -6.285 1 83.81 60 VAL B N 1
ATOM 1472 C CA . VAL B 1 60 ? -8.445 -1.363 -5.699 1 83.81 60 VAL B CA 1
ATOM 1473 C C . VAL B 1 60 ? -6.941 -1.462 -5.965 1 83.81 60 VAL B C 1
ATOM 1475 O O . VAL B 1 60 ? -6.465 -1.064 -7.027 1 83.81 60 VAL B O 1
ATOM 1478 N N . SER B 1 61 ? -6.301 -1.904 -4.977 1 83.25 61 SER B N 1
ATOM 1479 C CA . SER B 1 61 ? -4.863 -2.129 -5.109 1 83.25 61 SER B CA 1
ATOM 1480 C C . SER B 1 61 ? -4.441 -3.428 -4.43 1 83.25 61 SER B C 1
ATOM 1482 O O . SER B 1 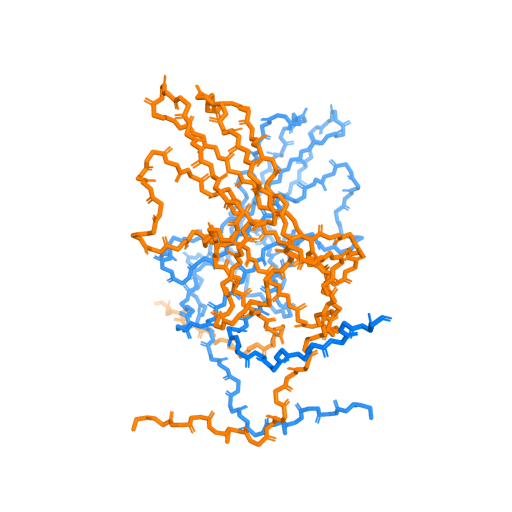61 ? -5.207 -4.004 -3.65 1 83.25 61 SER B O 1
ATOM 1484 N N . PHE B 1 62 ? -3.248 -3.867 -4.816 1 86.06 62 PHE B N 1
ATOM 1485 C CA . PHE B 1 62 ? -2.703 -5.047 -4.16 1 86.06 62 PHE B CA 1
ATOM 1486 C C . PHE B 1 62 ? -1.229 -4.852 -3.826 1 86.06 62 PHE B C 1
ATOM 1488 O O . PHE B 1 62 ? -0.532 -4.09 -4.496 1 86.06 62 PHE B O 1
ATOM 1495 N N . ASP B 1 63 ? -0.851 -5.434 -2.834 1 85.88 63 ASP B N 1
ATOM 1496 C CA . ASP B 1 63 ? 0.58 -5.535 -2.562 1 85.88 63 ASP B CA 1
ATOM 1497 C C . ASP B 1 63 ? 1.011 -6.992 -2.414 1 85.88 63 ASP B C 1
ATOM 1499 O O . ASP B 1 63 ? 0.169 -7.883 -2.277 1 85.88 63 ASP B O 1
ATOM 1503 N N . ILE B 1 64 ? 2.275 -7.215 -2.598 1 90.62 64 ILE B N 1
ATOM 1504 C CA . ILE B 1 64 ? 2.859 -8.547 -2.496 1 90.62 64 ILE B CA 1
ATOM 1505 C C . ILE B 1 64 ? 3.562 -8.703 -1.148 1 90.62 64 ILE B C 1
ATOM 1507 O O . ILE B 1 64 ? 4.316 -7.816 -0.731 1 90.62 64 ILE B O 1
ATOM 1511 N N . ALA B 1 65 ? 3.27 -9.805 -0.452 1 88.88 65 ALA B N 1
ATOM 1512 C CA . ALA B 1 65 ? 3.816 -10.055 0.879 1 88.88 65 ALA B CA 1
ATOM 1513 C C . ALA B 1 65 ? 4.277 -11.5 1.022 1 88.88 65 ALA B C 1
ATOM 1515 O O . ALA B 1 65 ? 3.816 -12.383 0.292 1 88.88 65 ALA B O 1
ATOM 1516 N N . PRO B 1 66 ? 5.23 -11.625 1.944 1 91.75 66 PRO B N 1
ATOM 1517 C CA . PRO B 1 66 ? 5.629 -13.008 2.209 1 91.75 66 PRO B CA 1
ATOM 1518 C C . PRO B 1 66 ? 4.504 -13.836 2.824 1 91.75 66 PRO B C 1
ATOM 1520 O O . PRO B 1 66 ? 3.625 -13.289 3.494 1 91.75 66 PRO B O 1
ATOM 1523 N N . ILE B 1 67 ? 4.516 -15.133 2.512 1 89.12 67 ILE B N 1
ATOM 1524 C CA . ILE B 1 67 ? 3.639 -16.078 3.182 1 89.12 67 ILE B CA 1
ATOM 1525 C C . ILE B 1 67 ? 4.324 -16.625 4.434 1 89.12 67 ILE B C 1
ATOM 1527 O O . ILE B 1 67 ? 5.457 -17.109 4.363 1 89.12 67 ILE B O 1
ATOM 1531 N N . PRO B 1 68 ? 3.584 -16.484 5.492 1 83.38 68 PRO B N 1
ATOM 1532 C CA . PRO B 1 68 ? 4.211 -17.031 6.695 1 83.38 68 PRO B CA 1
ATOM 1533 C C . PRO B 1 68 ? 4.566 -18.5 6.559 1 83.38 68 PRO B C 1
ATOM 1535 O O . PRO B 1 68 ? 3.758 -19.297 6.062 1 83.38 68 PRO B O 1
ATOM 1538 N N . ASP B 1 69 ? 5.738 -18.891 6.914 1 83.25 69 ASP B N 1
ATOM 1539 C CA . ASP B 1 69 ? 6.266 -20.234 7.145 1 83.25 69 ASP B CA 1
ATOM 1540 C C . ASP B 1 69 ? 6.285 -21.031 5.848 1 83.25 69 ASP B C 1
ATOM 1542 O O . ASP B 1 69 ? 6.254 -22.266 5.883 1 83.25 69 ASP B O 1
ATOM 1546 N N . VAL B 1 70 ? 6.215 -20.5 4.699 1 86.62 70 VAL B N 1
ATOM 1547 C CA . VAL B 1 70 ? 6.25 -21.25 3.445 1 86.62 70 VAL B CA 1
ATOM 1548 C C . VAL B 1 70 ? 7.676 -21.281 2.902 1 86.62 70 VAL B C 1
ATOM 1550 O O . VAL B 1 70 ? 8.18 -22.344 2.514 1 86.62 70 VAL B O 1
ATOM 1553 N N . LEU B 1 71 ? 8.336 -20.141 2.846 1 89.38 71 LEU B N 1
ATOM 1554 C CA . LEU B 1 71 ? 9.727 -20.078 2.395 1 89.38 71 LEU B CA 1
ATOM 1555 C C . LEU B 1 71 ? 10.68 -20 3.58 1 89.38 71 LEU B C 1
ATOM 1557 O O . LEU B 1 71 ? 10.312 -19.516 4.652 1 89.38 71 LEU B O 1
ATOM 1561 N N . PRO B 1 72 ? 11.836 -20.562 3.359 1 88.62 72 PRO B N 1
ATOM 1562 C CA . PRO B 1 72 ? 12.828 -20.422 4.43 1 88.62 72 PRO B CA 1
ATOM 1563 C C . PRO B 1 72 ? 13.078 -18.969 4.805 1 88.62 72 PRO B C 1
ATOM 1565 O O . PRO B 1 72 ? 12.922 -18.078 3.973 1 88.62 72 PRO B O 1
ATOM 1568 N N . GLN B 1 73 ? 13.516 -18.766 6.012 1 87.31 73 GLN B N 1
ATOM 1569 C CA . GLN B 1 73 ? 13.734 -17.422 6.543 1 87.31 73 GLN B CA 1
ATOM 1570 C C . GLN B 1 73 ? 14.773 -16.672 5.727 1 87.31 73 GLN B C 1
ATOM 1572 O O . GLN B 1 73 ? 14.727 -15.445 5.633 1 87.31 73 GLN B O 1
ATOM 1577 N N . SER B 1 74 ? 15.656 -17.391 5.141 1 89.81 74 SER B N 1
ATOM 1578 C CA . SER B 1 74 ? 16.734 -16.766 4.379 1 89.81 74 SER B CA 1
ATOM 1579 C C . SER B 1 74 ? 16.25 -16.281 3.016 1 89.81 74 SER B C 1
ATOM 1581 O O . SER B 1 74 ? 16.938 -15.531 2.33 1 89.81 74 SER B O 1
ATOM 1583 N N . ILE B 1 75 ? 15.133 -16.797 2.596 1 91.19 75 ILE B N 1
ATOM 1584 C CA . ILE B 1 75 ? 14.523 -16.391 1.333 1 91.19 75 ILE B CA 1
ATOM 1585 C C . ILE B 1 75 ? 13.508 -15.289 1.585 1 91.19 75 ILE B C 1
ATOM 1587 O O . ILE B 1 75 ? 12.484 -15.516 2.232 1 91.19 75 ILE B O 1
ATOM 1591 N N . LYS B 1 76 ? 13.766 -14.117 1.025 1 90.38 76 LYS B N 1
ATOM 1592 C CA . LYS B 1 76 ? 12.977 -12.945 1.373 1 90.38 76 LYS B CA 1
ATOM 1593 C C . LYS B 1 76 ? 12.18 -12.445 0.173 1 90.38 76 LYS B C 1
ATOM 1595 O O . LYS B 1 76 ? 12.742 -12.195 -0.896 1 90.38 76 LYS B O 1
ATOM 1600 N N . VAL B 1 77 ? 10.922 -12.398 0.334 1 91.69 77 VAL B N 1
ATOM 1601 C CA . VAL B 1 77 ? 10.062 -11.75 -0.646 1 91.69 77 VAL B CA 1
ATOM 1602 C C . VAL B 1 77 ? 10.125 -10.234 -0.465 1 91.69 77 VAL B C 1
ATOM 1604 O O . VAL B 1 77 ? 9.875 -9.719 0.626 1 91.69 77 VAL B O 1
ATOM 1607 N N . MET B 1 78 ? 10.547 -9.633 -1.556 1 85.12 78 MET B N 1
ATOM 1608 C CA . MET B 1 78 ? 10.617 -8.18 -1.517 1 85.12 78 MET B CA 1
ATOM 1609 C C . MET B 1 78 ? 9.258 -7.555 -1.813 1 85.12 78 MET B C 1
ATOM 1611 O O . MET B 1 78 ? 8.641 -7.867 -2.832 1 85.12 78 MET B O 1
ATOM 1615 N N . GLY B 1 79 ? 8.602 -7.031 -0.825 1 76.62 79 GLY B N 1
ATOM 1616 C CA . GLY B 1 79 ? 7.309 -6.391 -0.981 1 76.62 79 GLY B CA 1
ATOM 1617 C C . GLY B 1 79 ? 7.211 -5.539 -2.232 1 76.62 79 GLY B C 1
ATOM 1618 O O . GLY B 1 79 ? 8.203 -5.352 -2.943 1 76.62 79 GLY B O 1
ATOM 1619 N N . GLY B 1 80 ? 5.945 -5.215 -2.732 1 74.06 80 GLY B N 1
ATOM 1620 C CA . GLY B 1 80 ? 5.641 -4.375 -3.881 1 74.06 80 GLY B CA 1
ATOM 1621 C C . GLY B 1 80 ? 4.152 -4.207 -4.121 1 74.06 80 GLY B C 1
ATOM 1622 O O . GLY B 1 80 ? 3.334 -4.73 -3.363 1 74.06 80 GLY B O 1
ATOM 1623 N N . TRP B 1 81 ? 3.939 -3.234 -5.055 1 70.31 81 TRP B N 1
ATOM 1624 C CA . TRP B 1 81 ? 2.545 -2.949 -5.371 1 70.31 81 TRP B CA 1
ATOM 1625 C C . TRP B 1 81 ? 2.197 -3.426 -6.777 1 70.31 81 TRP B C 1
ATOM 1627 O O . TRP B 1 81 ? 3.049 -3.426 -7.668 1 70.31 81 TRP B O 1
ATOM 1637 N N . ILE B 1 82 ? 1.106 -4.047 -6.812 1 70.88 82 ILE B N 1
ATOM 1638 C CA . ILE B 1 82 ? 0.523 -4.32 -8.125 1 70.88 82 ILE B CA 1
ATOM 1639 C C . ILE B 1 82 ? -0.476 -3.221 -8.484 1 70.88 82 ILE B C 1
ATOM 1641 O O . ILE B 1 82 ? -1.412 -2.953 -7.727 1 70.88 82 ILE B O 1
ATOM 1645 N N . SER B 1 83 ? -0.113 -2.451 -9.453 1 62.41 83 SER B N 1
ATOM 1646 C CA . SER B 1 83 ? -0.962 -1.335 -9.859 1 62.41 83 SER B CA 1
ATOM 1647 C C . SER B 1 83 ? -1.916 -1.74 -10.977 1 62.41 83 SER B C 1
ATOM 1649 O O . SER B 1 83 ? -1.54 -2.492 -11.875 1 62.41 83 SER B O 1
ATOM 1651 N N . PRO B 1 84 ? -3.174 -1.216 -10.859 1 60.72 84 PRO B N 1
ATOM 1652 C CA . PRO B 1 84 ? -4.145 -1.459 -11.93 1 60.72 84 PRO B CA 1
ATOM 1653 C C . PRO B 1 84 ? -3.645 -1.005 -13.297 1 60.72 84 PRO B C 1
ATOM 1655 O O . PRO B 1 84 ? -4.117 -1.493 -14.328 1 60.72 84 PRO B O 1
ATOM 1658 N N . LEU B 1 85 ? -2.697 -0.09 -13.211 1 58.41 85 LEU B N 1
ATOM 1659 C CA . LEU B 1 85 ? -2.318 0.495 -14.492 1 58.41 85 LEU B CA 1
ATOM 1660 C C . LEU B 1 85 ? -1.234 -0.338 -15.172 1 58.41 85 LEU B C 1
ATOM 1662 O O . LEU B 1 85 ? -0.896 -0.097 -16.328 1 58.41 85 LEU B O 1
ATOM 1666 N N . LYS B 1 86 ? -0.814 -1.244 -14.391 1 62.81 86 LYS B N 1
ATOM 1667 C CA . LYS B 1 86 ? 0.255 -2.033 -14.992 1 62.81 86 LYS B CA 1
ATOM 1668 C C . LYS B 1 86 ? -0.3 -3.279 -15.68 1 62.81 86 LYS B C 1
ATOM 1670 O O . LYS B 1 86 ? -0.976 -4.094 -15.047 1 62.81 86 LYS B O 1
ATOM 1675 N N . GLU B 1 87 ? -0.243 -3.299 -16.969 1 65.5 87 GLU B N 1
ATOM 1676 C CA . GLU B 1 87 ? -0.763 -4.398 -17.781 1 65.5 87 GLU B CA 1
ATOM 1677 C C . GLU B 1 87 ? 0.216 -5.57 -17.812 1 65.5 87 GLU B C 1
ATOM 1679 O O . GLU B 1 87 ? -0.115 -6.648 -18.297 1 65.5 87 GLU B O 1
ATOM 1684 N N . ALA B 1 88 ? 1.341 -5.426 -17.203 1 75.5 88 ALA B N 1
ATOM 1685 C CA . ALA B 1 88 ? 2.348 -6.48 -17.281 1 75.5 88 ALA B CA 1
ATOM 1686 C C . ALA B 1 88 ? 2.035 -7.605 -16.297 1 75.5 88 ALA B C 1
ATOM 1688 O O . ALA B 1 88 ? 1.405 -7.375 -15.258 1 75.5 88 ALA B O 1
ATOM 1689 N N . PRO B 1 89 ? 2.453 -8.883 -16.766 1 90 89 PRO B N 1
ATOM 1690 C CA . PRO B 1 89 ? 2.273 -10 -15.836 1 90 89 PRO B CA 1
ATOM 1691 C C . PRO B 1 89 ? 2.982 -9.766 -14.5 1 90 89 PRO B C 1
ATOM 1693 O O . PRO B 1 89 ? 4.055 -9.156 -14.469 1 90 89 PRO B O 1
ATOM 1696 N N . VAL B 1 90 ? 2.412 -10.195 -13.484 1 92.75 90 VAL B N 1
ATOM 1697 C CA . VAL B 1 90 ? 2.924 -10 -12.133 1 92.75 90 VAL B CA 1
ATOM 1698 C C . VAL B 1 90 ? 4.102 -10.945 -11.883 1 92.75 90 VAL B C 1
ATOM 1700 O O . VAL B 1 90 ? 4.039 -12.125 -12.227 1 92.75 90 VAL B O 1
ATOM 1703 N N . SER B 1 91 ? 5.152 -10.367 -11.398 1 93.88 91 SER B N 1
ATOM 1704 C CA . SER B 1 91 ? 6.273 -11.148 -10.883 1 93.88 91 SER B CA 1
ATOM 1705 C C . SER B 1 91 ? 6.531 -10.828 -9.414 1 93.88 91 SER B C 1
ATOM 1707 O O . SER B 1 91 ? 6.07 -9.797 -8.906 1 93.88 91 SER B O 1
ATOM 1709 N N . VAL B 1 92 ? 7.195 -11.742 -8.781 1 94.25 92 VAL B N 1
ATOM 1710 C CA . VAL B 1 92 ? 7.531 -11.578 -7.367 1 94.25 92 VAL B CA 1
ATOM 1711 C C . VAL B 1 92 ? 9.047 -11.445 -7.211 1 94.25 92 VAL B C 1
ATOM 1713 O O . VAL B 1 92 ? 9.805 -12.305 -7.652 1 94.25 92 VAL B O 1
ATOM 1716 N N . ALA B 1 93 ? 9.438 -10.406 -6.59 1 93.25 93 ALA B N 1
ATOM 1717 C CA . ALA B 1 93 ? 10.859 -10.203 -6.34 1 93.25 93 ALA B CA 1
ATOM 1718 C C . ALA B 1 93 ? 11.305 -10.953 -5.086 1 93.25 93 ALA B C 1
ATOM 1720 O O . ALA B 1 93 ? 10.734 -10.766 -4.008 1 93.25 93 ALA B O 1
ATOM 1721 N N . ILE B 1 94 ? 12.352 -11.75 -5.211 1 92.88 94 ILE B N 1
ATOM 1722 C CA . ILE B 1 94 ? 12.844 -12.562 -4.102 1 92.88 94 ILE B CA 1
ATOM 1723 C C . ILE B 1 94 ? 14.359 -12.438 -4.004 1 92.88 94 ILE B C 1
ATOM 1725 O O . ILE B 1 94 ? 15.055 -12.422 -5.023 1 92.88 94 ILE B O 1
ATOM 1729 N N . VAL B 1 95 ? 14.758 -12.344 -2.859 1 91.88 95 VAL B N 1
ATOM 1730 C CA . VAL B 1 95 ? 16.188 -12.32 -2.559 1 91.88 95 VAL B CA 1
ATOM 1731 C C . VAL B 1 95 ? 16.547 -13.523 -1.688 1 91.88 95 VAL B C 1
ATOM 1733 O O . VAL B 1 95 ? 15.758 -13.945 -0.844 1 91.88 95 VAL B O 1
ATOM 1736 N N . ASP B 1 96 ? 17.734 -14.031 -1.899 1 89.31 96 ASP B N 1
ATOM 1737 C CA . ASP B 1 96 ? 18.266 -15.141 -1.117 1 89.31 96 ASP B CA 1
ATOM 1738 C C . ASP B 1 96 ? 19.484 -14.711 -0.309 1 89.31 96 ASP B C 1
ATOM 1740 O O . ASP B 1 96 ? 20.531 -14.383 -0.878 1 89.31 96 ASP B O 1
ATOM 1744 N N . ASP B 1 97 ? 19.312 -14.781 0.916 1 87.06 97 ASP B N 1
ATOM 1745 C CA . ASP B 1 97 ? 20.391 -14.398 1.811 1 87.06 97 ASP B CA 1
ATOM 1746 C C . ASP B 1 97 ? 21.016 -15.625 2.479 1 87.06 97 ASP B C 1
ATOM 1748 O O . ASP B 1 97 ? 21.625 -15.516 3.541 1 87.06 97 ASP B O 1
ATOM 1752 N N . SER B 1 98 ? 20.797 -16.797 2.102 1 84.88 98 SER B N 1
ATOM 1753 C CA . SER B 1 98 ? 21.25 -18.031 2.719 1 84.88 98 SER B CA 1
ATOM 1754 C C . SER B 1 98 ? 22.703 -18.328 2.363 1 84.88 98 SER B C 1
ATOM 1756 O O . SER B 1 98 ? 23.375 -19.094 3.062 1 84.88 98 SER B O 1
ATOM 1758 N N . GLY B 1 99 ? 23.266 -17.797 1.289 1 84.94 99 GLY B N 1
ATOM 1759 C CA . GLY B 1 99 ? 24.609 -18.109 0.855 1 84.94 99 GLY B CA 1
ATOM 1760 C C . GLY B 1 99 ? 24.672 -19.281 -0.105 1 84.94 99 GLY B C 1
ATOM 1761 O O . GLY B 1 99 ? 25.75 -19.625 -0.612 1 84.94 99 GLY B O 1
ATOM 1762 N N . SER B 1 100 ? 23.562 -19.969 -0.313 1 86.44 100 SER B N 1
ATOM 1763 C CA . SER B 1 100 ? 23.469 -21.062 -1.273 1 86.44 100 SER B CA 1
ATOM 1764 C C . SER B 1 100 ? 22.297 -20.859 -2.232 1 86.44 100 SER B C 1
ATOM 1766 O O . SER B 1 100 ? 21.344 -20.156 -1.91 1 86.44 100 SER B O 1
ATOM 1768 N N . ASP B 1 101 ? 22.453 -21.531 -3.359 1 88.06 101 ASP B N 1
ATOM 1769 C CA . ASP B 1 101 ? 21.375 -21.422 -4.328 1 88.06 101 ASP B CA 1
ATOM 1770 C C . ASP B 1 101 ? 20.078 -22.016 -3.779 1 88.06 101 ASP B C 1
ATOM 1772 O O . ASP B 1 101 ? 20.094 -23.047 -3.109 1 88.06 101 ASP B O 1
ATOM 1776 N N . PHE B 1 102 ? 19.062 -21.406 -4.066 1 93.31 102 PHE B N 1
ATOM 1777 C CA . PHE B 1 102 ? 17.734 -21.891 -3.695 1 93.31 102 PHE B CA 1
ATOM 1778 C C . PHE B 1 102 ? 16.875 -22.094 -4.934 1 93.31 102 PHE B C 1
ATOM 1780 O O . PHE B 1 102 ? 16.703 -21.188 -5.738 1 93.31 102 PHE B O 1
ATOM 1787 N N . GLU B 1 103 ? 16.375 -23.266 -5.043 1 95.69 103 GLU B N 1
ATOM 1788 C CA . GLU B 1 103 ? 15.555 -23.578 -6.211 1 95.69 103 GLU B CA 1
ATOM 1789 C C . GLU B 1 103 ? 14.078 -23.359 -5.922 1 95.69 103 GLU B C 1
ATOM 1791 O O . GLU B 1 103 ? 13.57 -23.812 -4.891 1 95.69 103 GLU B O 1
ATOM 1796 N N . ILE B 1 104 ? 13.43 -22.688 -6.82 1 96.19 104 ILE B N 1
ATOM 1797 C CA . ILE B 1 104 ? 11.977 -22.578 -6.852 1 96.19 104 ILE B CA 1
ATOM 1798 C C . ILE B 1 104 ? 11.422 -23.422 -8.008 1 96.19 104 ILE B C 1
ATOM 1800 O O . ILE B 1 104 ? 11.906 -23.312 -9.141 1 96.19 104 ILE B O 1
ATOM 1804 N N . LYS B 1 105 ? 10.453 -24.203 -7.758 1 97.31 105 LYS B N 1
ATOM 1805 C CA . LYS B 1 105 ? 9.828 -25.016 -8.797 1 97.31 105 LYS B CA 1
ATOM 1806 C C . LYS B 1 105 ? 8.531 -24.375 -9.289 1 97.31 105 LYS B C 1
ATOM 1808 O O . LYS B 1 105 ? 7.844 -23.688 -8.531 1 97.31 105 LYS B O 1
ATOM 1813 N N . ALA B 1 106 ? 8.273 -24.703 -10.562 1 98.25 106 ALA B N 1
ATOM 1814 C CA . ALA B 1 106 ? 6.961 -24.312 -11.07 1 98.25 106 ALA B CA 1
ATOM 1815 C C . ALA B 1 106 ? 5.84 -24.859 -10.188 1 98.25 106 ALA B C 1
ATOM 1817 O O . ALA B 1 106 ? 5.863 -26.031 -9.812 1 98.25 106 ALA B O 1
ATOM 1818 N N . GLY B 1 107 ? 4.918 -23.922 -9.828 1 97.69 107 GLY B N 1
ATOM 1819 C CA . GLY B 1 107 ? 3.799 -24.344 -9.008 1 97.69 107 GLY B CA 1
ATOM 1820 C C . GLY B 1 107 ? 3.988 -24.047 -7.531 1 97.69 107 GLY B C 1
ATOM 1821 O O . GLY B 1 107 ? 3.033 -24.094 -6.754 1 97.69 107 GLY B O 1
ATOM 1822 N N . ASP B 1 108 ? 5.25 -23.734 -7.141 1 97.31 108 ASP B N 1
ATOM 1823 C CA . ASP B 1 108 ? 5.508 -23.422 -5.738 1 97.31 108 ASP B CA 1
ATOM 1824 C C . ASP B 1 108 ? 4.785 -22.141 -5.312 1 97.31 108 ASP B C 1
ATOM 1826 O O . ASP B 1 108 ? 4.781 -21.156 -6.051 1 97.31 108 ASP B O 1
ATOM 1830 N N . GLN B 1 109 ? 4.168 -22.156 -4.137 1 97 109 GLN B N 1
ATOM 1831 C CA . GLN B 1 109 ? 3.625 -20.953 -3.537 1 97 109 GLN B CA 1
ATOM 1832 C C . GLN B 1 109 ? 4.742 -20.031 -3.041 1 97 109 GLN B C 1
ATOM 1834 O O . GLN B 1 109 ? 5.633 -20.469 -2.309 1 97 109 GLN B O 1
ATOM 1839 N N . ILE B 1 110 ? 4.684 -18.719 -3.438 1 96.31 110 ILE B N 1
ATOM 1840 C CA . ILE B 1 110 ? 5.879 -17.922 -3.174 1 96.31 110 ILE B CA 1
ATOM 1841 C C . ILE B 1 110 ? 5.496 -16.625 -2.488 1 96.31 110 ILE B C 1
ATOM 1843 O O . ILE B 1 110 ? 6.336 -15.969 -1.861 1 96.31 110 ILE B O 1
ATOM 1847 N N . ALA B 1 111 ? 4.281 -16.234 -2.57 1 95.94 111 ALA B N 1
ATOM 1848 C CA . ALA B 1 111 ? 3.922 -14.938 -1.988 1 95.94 111 ALA B CA 1
ATOM 1849 C C . ALA B 1 111 ? 2.414 -14.836 -1.769 1 95.94 111 ALA B C 1
ATOM 1851 O O . ALA B 1 111 ? 1.645 -15.617 -2.336 1 95.94 111 ALA B O 1
ATOM 1852 N N . TRP B 1 112 ? 2.086 -13.938 -0.951 1 93.56 112 TRP B N 1
ATOM 1853 C CA . TRP B 1 112 ? 0.697 -13.57 -0.708 1 93.56 112 TRP B CA 1
ATOM 1854 C C . TRP B 1 112 ? 0.371 -12.227 -1.349 1 93.56 112 TRP B C 1
ATOM 1856 O O . TRP B 1 112 ? 1.228 -11.344 -1.418 1 93.56 112 TRP B O 1
ATOM 1866 N N . MET B 1 113 ? -0.844 -12.156 -1.92 1 91.62 113 MET B N 1
ATOM 1867 C CA . MET B 1 113 ? -1.342 -10.898 -2.465 1 91.62 113 MET B CA 1
ATOM 1868 C C . MET B 1 113 ? -2.359 -10.266 -1.523 1 91.62 113 MET B C 1
ATOM 1870 O O . MET B 1 113 ? -3.461 -10.789 -1.347 1 91.62 113 MET B O 1
ATOM 1874 N N . HIS B 1 114 ? -2.006 -9.219 -0.906 1 89.06 114 HIS B N 1
ATOM 1875 C CA . HIS B 1 114 ? -2.98 -8.445 -0.142 1 89.06 114 HIS B CA 1
ATOM 1876 C C . HIS B 1 114 ? -3.768 -7.5 -1.045 1 89.06 114 HIS B C 1
ATOM 1878 O O . HIS B 1 114 ? -3.188 -6.82 -1.893 1 89.06 114 HIS B O 1
ATOM 1884 N N . THR B 1 115 ? -5.055 -7.508 -0.845 1 88.12 115 THR B N 1
ATOM 1885 C CA . THR B 1 115 ? -5.902 -6.637 -1.65 1 88.12 115 THR B CA 1
ATOM 1886 C C . THR B 1 115 ? -6.5 -5.523 -0.796 1 88.12 115 THR B C 1
ATOM 1888 O O . THR B 1 115 ? -6.898 -5.758 0.347 1 88.12 115 THR B O 1
ATOM 1891 N N . TRP B 1 116 ? -6.48 -4.352 -1.422 1 85.88 116 TRP B N 1
ATOM 1892 C CA . TRP B 1 116 ? -6.902 -3.152 -0.706 1 85.88 116 TRP B CA 1
ATOM 1893 C C . TRP B 1 116 ? -7.902 -2.35 -1.531 1 85.88 116 TRP B C 1
ATOM 1895 O O . TRP B 1 116 ? -7.859 -2.371 -2.764 1 85.88 116 TRP B O 1
ATOM 1905 N N . CYS B 1 117 ? -8.797 -1.756 -0.875 1 87.69 117 CYS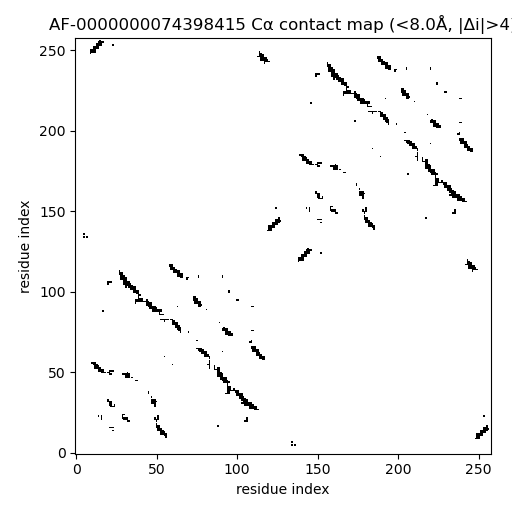 B N 1
ATOM 1906 C CA . CYS B 1 117 ? -9.664 -0.789 -1.533 1 87.69 117 CYS B CA 1
ATOM 1907 C C . CYS B 1 117 ? -9.508 0.596 -0.915 1 87.69 117 CYS B C 1
ATOM 1909 O O . CYS B 1 117 ? -9.438 0.729 0.308 1 87.69 117 CYS B O 1
ATOM 1911 N N . ALA B 1 118 ? -9.445 1.542 -1.778 1 87.56 118 ALA B N 1
ATOM 1912 C CA . ALA B 1 118 ? -9.367 2.924 -1.313 1 87.56 118 ALA B CA 1
ATOM 1913 C C . ALA B 1 118 ? -10.609 3.312 -0.522 1 87.56 118 ALA B C 1
ATOM 1915 O O . ALA B 1 118 ? -11.727 2.971 -0.909 1 87.56 118 ALA B O 1
ATOM 1916 N N . ILE B 1 119 ? -10.375 3.959 0.599 1 86.31 119 ILE B N 1
ATOM 1917 C CA . ILE B 1 119 ? -11.492 4.418 1.421 1 86.31 119 ILE B CA 1
ATOM 1918 C C . ILE B 1 119 ? -11.211 5.832 1.927 1 86.31 119 ILE B C 1
ATOM 1920 O O . ILE B 1 119 ? -10.078 6.316 1.843 1 86.31 119 ILE B O 1
ATOM 1924 N N . GLU B 1 120 ? -12.227 6.484 2.271 1 89.06 120 GLU B N 1
ATOM 1925 C CA . GLU B 1 120 ? -12.148 7.73 3.023 1 89.06 120 GLU B CA 1
ATOM 1926 C C . GLU B 1 120 ? -12.703 7.562 4.438 1 89.06 120 GLU B C 1
ATOM 1928 O O . GLU B 1 120 ? -13.906 7.711 4.66 1 89.06 120 GLU B O 1
ATOM 1933 N N . PRO B 1 121 ? -11.852 7.223 5.297 1 90.81 121 PRO B N 1
ATOM 1934 C CA . PRO B 1 121 ? -12.336 7.039 6.664 1 90.81 121 PRO B CA 1
ATOM 1935 C C . PRO B 1 121 ? -12.703 8.359 7.344 1 90.81 121 PRO B C 1
ATOM 1937 O O . PRO B 1 121 ? -12.484 9.43 6.777 1 90.81 121 PRO B O 1
ATOM 1940 N N . GLU B 1 122 ? -13.406 8.172 8.484 1 93.12 122 GLU B N 1
ATOM 1941 C CA . GLU B 1 122 ? -13.617 9.336 9.336 1 93.12 122 GLU B CA 1
ATOM 1942 C C . GLU B 1 122 ? -12.391 9.625 10.195 1 93.12 122 GLU B C 1
ATOM 1944 O O . GLU B 1 122 ? -11.93 8.75 10.945 1 93.12 122 GLU B O 1
ATOM 1949 N N . LEU B 1 123 ? -11.836 10.789 10.086 1 93.81 123 LEU B N 1
ATOM 1950 C CA . LEU B 1 123 ? -10.766 11.219 10.977 1 93.81 123 LEU B CA 1
ATOM 1951 C C . LEU B 1 123 ? -11.328 11.875 12.234 1 93.81 123 LEU B C 1
ATOM 1953 O O . LEU B 1 123 ? -12.148 12.789 12.141 1 93.81 123 LEU B O 1
ATOM 1957 N N . VAL B 1 124 ? -10.898 11.352 13.367 1 94.38 124 VAL B N 1
ATOM 1958 C CA . VAL B 1 124 ? -11.398 11.867 14.633 1 94.38 124 VAL B CA 1
ATOM 1959 C C . VAL B 1 124 ? -10.25 12.492 15.422 1 94.38 124 VAL B C 1
ATOM 1961 O O . VAL B 1 124 ? -9.289 11.805 15.773 1 94.38 124 VAL B O 1
ATOM 1964 N N . ASP B 1 125 ? -10.336 13.758 15.641 1 96.31 125 ASP B N 1
ATOM 1965 C CA . ASP B 1 125 ? -9.336 14.445 16.453 1 96.31 125 ASP B CA 1
ATOM 1966 C C . ASP B 1 125 ? -9.477 14.078 17.922 1 96.31 125 ASP B C 1
ATOM 1968 O O . ASP B 1 125 ? -10.492 14.391 18.547 1 96.31 125 ASP B O 1
ATOM 1972 N N . VAL B 1 126 ? -8.477 13.398 18.469 1 95 126 VAL B N 1
ATOM 1973 C CA . VAL B 1 126 ? -8.547 12.969 19.875 1 95 126 VAL B CA 1
ATOM 1974 C C . VAL B 1 126 ? -7.48 13.695 20.688 1 95 126 VAL B C 1
ATOM 1976 O O . VAL B 1 126 ? -7.098 13.242 21.766 1 95 126 VAL B O 1
ATOM 1979 N N . THR B 1 127 ? -7.004 14.789 20.141 1 93.75 127 THR B N 1
ATOM 1980 C CA . THR B 1 127 ? -5.992 15.586 20.828 1 93.75 127 THR B CA 1
ATOM 1981 C C . THR B 1 127 ? -6.516 16.078 22.172 1 93.75 127 THR B C 1
ATOM 1983 O O . THR B 1 127 ? -7.613 16.625 22.266 1 93.75 127 THR B O 1
ATOM 1986 N N . THR B 1 128 ? -5.969 15.539 23.219 1 83.75 128 THR B N 1
ATOM 1987 C CA . THR B 1 128 ? -6.355 16 24.547 1 83.75 128 THR B CA 1
ATOM 1988 C C . THR B 1 128 ? -5.539 17.219 24.953 1 83.75 128 THR B C 1
ATOM 1990 O O . THR B 1 128 ? -4.375 17.359 24.562 1 83.75 128 THR B O 1
ATOM 1993 N N . ASP B 1 129 ? -6.215 18.344 25.453 1 67.06 129 ASP B N 1
ATOM 1994 C CA . ASP B 1 129 ? -5.594 19.531 26.016 1 67.06 129 ASP B CA 1
ATOM 1995 C C . ASP B 1 129 ? -4.508 19.172 27.031 1 67.06 129 ASP B C 1
ATOM 1997 O O . ASP B 1 129 ? -4.586 18.125 27.688 1 67.06 129 ASP B O 1
#

Nearest PDB structures (foldseek):
  2ol0-assembly1_C  TM=8.198E-01  e=2.048E-08  Orthopoxvirus vaccinia
  2okb-assembly1_A  TM=8.727E-01  e=5.583E-07  Orthopoxvirus vaccinia
  1f7q-assembly1_C  TM=8.112E-01  e=2.534E-06  Feline immunodeficiency virus
  1f7r-assembly1_A  TM=8.393E-01  e=1.286E-05  Feline immunodeficiency virus
  1dun-assembly1_A  TM=7.063E-01  e=1.353E-04  Equine infectious anemia virus

Secondary structure (DSSP, 8-state):
---------PPEEEEEE-STT----GGGEEE-SS-EEE-S-SS--EEEEEEEEEE--TTEEEEEEPPTTTS-TTEEEE-EEE-TT--SPEEEEEEE-SSS-EEE-TT-EEEEEEEEEEE-PEEEE----/---------PPEEEEEE-STT----GGGEEE-SS-EEE-S-SS--EEEEEEEEEE--TTEEEEEEPPTTTS-TTEEEE-EEE-TT--SPEEEEEEE-SSS-EEE-TT-EEEEEEEEEEE-PEEEE----

Radius of gyration: 20.87 Å; Cα contacts (8 Å, |Δi|>4): 636; chains: 2; bounding box: 49×51×50 Å

pLDDT: mean 85.76, std 15.33, range [20.48, 98.38]

InterPro domains:
  IPR008181 Deoxyuridine triphosphate nucleotidohydrolase [PTHR11241] (12-127)
  IPR036157 dUTPase-like superfamily [G3DSA:2.70.40.10] (10-128)
  IPR036157 dUTPase-like superfamily [SSF51283] (14-126)

Sequence (258 aa):
MANNNTDQVPPRVLVNRMSDQAVFPFGFILSSSKTLNIPPNWWDQTEVPTDLRFIVPVGVSFDIAPIPDVLPQSIKVMGGWISPLKEAPVSVAIVDDSGSDFEIKAGDQIAWMHTWCAIEPELVDVTTDMANNNTDQVPPRVLVNRMSDQAVFPFGFILSSSKTLNIPPNWWDQTEVPTDLRFIVPVGVSFDIAPIPDVLPQSIKVMGGWISPLKEAPVSVAIVDDSGSDFEIKAGDQIAWMHTWCAIEPELVDVTTD